Protein AF-A0A7S1ER99-F1 (afdb_monomer_lite)

pLDDT: mean 78.92, std 22.85, range [23.86, 98.12]

Sequence (315 aa):
KMEDFVLKVLNECSIEACEEVGLEGNGNYEIDSKIETELNGCFESCTWKLLDEIPVREQFQSGRCWMYAGLNFIKRNLLASFHNQINPEHRQFLIDNLQFSTSYLVFYEKLEKASAAFHDAVETSHLSIDDPLVSYLIRIGPVRDGSDWNVFCRLIEKYGIVPESIAPDLKHTRNTKQLNSTLNRRVREHFIKIRQLIDSSFLGKDDPEIQKYQIHALKDIYRVLIAHLGVPIQEFTLDSNESTLCTILNPNFNSNASHSMTPVDYFHTLTHERMKLSNYCVIINDNRRLFHTVYSVKYGKNTATFKDTNLDQND

Foldseek 3Di:
DFPDLVVCLVCVVDDDDDDDDDDDDADDDDDDPVVVVVVVVPPPDPPPPPQDPQDDDDQAQAQAVQLSVVLVVVLSLLLVLCVPPDDPVLSVLSSPFVAWDPLQLLLVLQLQLLLQLLLVLLVCLPPDCPPPVNCCSLVVQSRGDDDDLVVSQVSCQVQAIDGCVVQPQAPCSNHVPVLSVVSSVLSNVLSVVLSCCCVVVVDHSPHPVSSVSSSVSSVVSSVSSCVRRNDRDQWDWDDPSLLSLLCSQAVPRDSPDGDTDGSNVSRCSNCPVPDDSVVDDDDDDDPVDDPPDDDDDDPPNSGRDPDPPPPPDHD

Organism: NCBI:txid708627

Radius of gyration: 22.21 Å; chains: 1; bounding box: 57×52×66 Å

Secondary structure (DSSP, 8-state):
--S-HHHHHHHTTS---------------PPPHHHHHHHHHTTTT--------PPP----BSS-HHHHHHHHHHHHHHHHHTTTTS-HHHHHHHHHH--B-HHHHHHHHHHHHHHHHHHHHHHTTTS-TTSHHHHHHHHT-TT-S---HHHHHHHHHHH---BTTTS---HHHHBTHHHHHHHHHHHHHHHHHHHHHHHHHT--TT-HHHHHHHHHHHHHHHHHHHHHH-SPPS-EE--HHHHHHHHHH-TT--TTS--EE-HHHHHHHHHGGG--GGG-------TTS-TT-----SS--SS-----TTTS---

Structure (mmCIF, N/CA/C/O backbone):
data_AF-A0A7S1ER99-F1
#
_entry.id   AF-A0A7S1ER99-F1
#
loop_
_atom_site.group_PDB
_atom_site.id
_atom_site.type_symbol
_atom_site.label_atom_id
_atom_site.label_alt_id
_atom_site.label_comp_id
_atom_site.label_asym_id
_atom_site.label_entity_id
_atom_site.label_seq_id
_atom_site.pdbx_PDB_ins_code
_atom_site.Cartn_x
_atom_site.Cartn_y
_atom_site.Cartn_z
_atom_site.occupancy
_atom_site.B_iso_or_equiv
_atom_site.auth_seq_id
_atom_site.auth_comp_id
_atom_site.auth_asym_id
_atom_site.auth_atom_id
_atom_site.pdbx_PDB_model_num
ATOM 1 N N . LYS A 1 1 ? -2.543 16.002 16.477 1.00 30.81 1 LYS A N 1
ATOM 2 C CA . LYS A 1 1 ? -2.034 16.047 15.080 1.00 30.81 1 LYS A CA 1
ATOM 3 C C . LYS A 1 1 ? -2.050 14.606 14.557 1.00 30.81 1 LYS A C 1
ATOM 5 O O . LYS A 1 1 ? -1.790 13.723 15.361 1.00 30.81 1 LYS A O 1
ATOM 10 N N . MET A 1 2 ? -2.505 14.355 13.324 1.00 36.47 2 MET A N 1
ATOM 11 C CA . MET A 1 2 ? -3.106 13.057 12.926 1.00 36.47 2 MET A CA 1
ATOM 12 C C . MET A 1 2 ? -2.234 12.205 11.982 1.00 36.47 2 MET A C 1
ATOM 14 O O . MET A 1 2 ? -2.607 11.088 11.645 1.00 36.47 2 MET A O 1
ATOM 18 N N . GLU A 1 3 ? -1.103 12.734 11.525 1.00 38.06 3 GLU A N 1
ATOM 19 C CA . GLU A 1 3 ? -0.562 12.367 10.208 1.00 38.06 3 GLU A CA 1
ATOM 20 C C . GLU A 1 3 ? 0.208 11.037 10.174 1.00 38.06 3 GLU A C 1
ATOM 22 O O . GLU A 1 3 ? 0.083 10.283 9.208 1.00 38.06 3 GLU A O 1
ATOM 27 N N . ASP A 1 4 ? 0.891 10.671 11.262 1.00 57.34 4 ASP A N 1
ATOM 28 C CA . ASP A 1 4 ? 1.898 9.609 11.221 1.00 57.34 4 ASP A CA 1
ATOM 29 C C . ASP A 1 4 ? 1.683 8.488 12.242 1.00 57.34 4 ASP A C 1
ATOM 31 O O . ASP A 1 4 ? 2.575 8.203 13.019 1.00 57.34 4 ASP A O 1
ATOM 35 N N . PHE A 1 5 ? 0.562 7.758 12.255 1.00 48.00 5 PHE A N 1
ATOM 36 C CA . PHE A 1 5 ? 0.523 6.503 13.042 1.00 48.00 5 PHE A CA 1
ATOM 37 C C . PHE A 1 5 ? 1.305 5.363 12.381 1.00 48.00 5 PHE A C 1
ATOM 39 O O . PHE A 1 5 ? 2.080 4.679 13.048 1.00 48.00 5 PHE A O 1
ATOM 46 N N . VAL A 1 6 ? 1.150 5.173 11.067 1.00 50.19 6 VAL A N 1
ATOM 47 C CA . VAL A 1 6 ? 1.931 4.166 10.329 1.00 50.19 6 VAL A CA 1
ATOM 48 C C . VAL A 1 6 ? 3.387 4.604 10.215 1.00 50.19 6 VAL A C 1
ATOM 50 O O . VAL A 1 6 ? 4.275 3.803 10.488 1.00 50.19 6 VAL A O 1
ATOM 53 N N . LEU A 1 7 ? 3.638 5.881 9.905 1.00 54.41 7 LEU A N 1
ATOM 54 C CA . LEU A 1 7 ? 4.997 6.415 9.900 1.00 54.41 7 LEU A CA 1
ATOM 55 C C . LEU A 1 7 ? 5.604 6.436 11.307 1.00 54.41 7 LEU A C 1
ATOM 57 O O . LEU A 1 7 ? 6.735 6.018 11.421 1.00 54.41 7 LEU A O 1
ATOM 61 N N . LYS A 1 8 ? 4.888 6.711 12.406 1.00 47.69 8 LYS A N 1
ATOM 62 C CA . LYS A 1 8 ? 5.425 6.506 13.771 1.00 47.69 8 LYS A CA 1
ATOM 63 C C . LYS A 1 8 ? 5.704 5.041 14.104 1.00 47.69 8 LYS A C 1
ATOM 65 O O . LYS A 1 8 ? 6.656 4.774 14.816 1.00 47.69 8 LYS A O 1
ATOM 70 N N . VAL A 1 9 ? 4.956 4.065 13.584 1.00 50.84 9 VAL A N 1
ATOM 71 C CA . VAL A 1 9 ? 5.328 2.642 13.750 1.00 50.84 9 VAL A CA 1
ATOM 72 C C . VAL A 1 9 ? 6.618 2.297 12.987 1.00 50.84 9 VAL A C 1
ATOM 74 O O . VAL A 1 9 ? 7.369 1.441 13.450 1.00 50.84 9 VAL A O 1
ATOM 77 N N . LEU A 1 10 ? 6.894 2.975 11.867 1.00 48.25 10 LEU A N 1
ATOM 78 C CA . LEU A 1 10 ? 8.136 2.844 11.091 1.00 48.25 10 LEU A CA 1
ATOM 79 C C . LEU A 1 10 ? 9.299 3.679 11.691 1.00 48.25 10 LEU A C 1
ATOM 81 O O . LEU A 1 10 ? 10.426 3.201 11.743 1.00 48.25 10 LEU A O 1
ATOM 85 N N . ASN A 1 11 ? 9.008 4.866 12.230 1.00 41.56 11 ASN A N 1
ATOM 86 C CA . ASN A 1 11 ? 9.944 5.886 12.728 1.00 41.56 11 ASN A CA 1
ATOM 87 C C . ASN A 1 11 ? 10.192 5.781 14.247 1.00 41.56 11 ASN A C 1
ATOM 89 O O . ASN A 1 11 ? 11.198 6.258 14.747 1.00 41.56 11 ASN A O 1
ATOM 93 N N . GLU A 1 12 ? 9.395 5.025 15.009 1.00 44.38 12 GLU A N 1
ATOM 94 C CA . GLU A 1 12 ? 9.828 4.508 16.324 1.00 44.38 12 GLU A CA 1
ATOM 95 C C . GLU A 1 12 ? 11.039 3.548 16.191 1.00 44.38 12 GLU A C 1
ATOM 97 O O . GLU A 1 12 ? 11.502 2.995 17.188 1.00 44.38 12 GLU A O 1
ATOM 102 N N . CYS A 1 13 ? 11.565 3.363 14.968 1.00 40.72 13 CYS A N 1
ATOM 103 C CA . CYS A 1 13 ? 12.852 2.747 14.659 1.00 40.72 13 CYS A CA 1
ATOM 104 C C . CYS A 1 13 ? 13.924 3.711 14.063 1.00 40.72 13 CYS A C 1
ATOM 106 O O . CYS A 1 13 ? 15.042 3.237 13.858 1.00 40.72 13 CYS A O 1
ATOM 108 N N . SER A 1 14 ? 13.662 5.016 13.822 1.00 27.94 14 SER A N 1
ATOM 109 C CA . SER A 1 14 ? 14.662 6.021 13.350 1.00 27.94 14 SER A CA 1
ATOM 110 C C . SER A 1 14 ? 14.201 7.515 13.399 1.00 27.94 14 SER A C 1
ATOM 112 O O . SER A 1 14 ? 13.016 7.815 13.411 1.00 27.94 14 SER A O 1
ATOM 114 N N . ILE A 1 15 ? 15.165 8.455 13.458 1.00 27.83 15 ILE A N 1
ATOM 115 C CA . ILE A 1 15 ? 15.132 9.801 14.117 1.00 27.83 15 ILE A CA 1
ATOM 116 C C . ILE A 1 15 ? 14.471 10.986 13.317 1.00 27.83 15 ILE A C 1
ATOM 118 O O . ILE A 1 15 ? 14.252 10.879 12.117 1.00 27.83 15 ILE A O 1
ATOM 122 N N . GLU A 1 16 ? 14.146 12.099 14.015 1.00 26.59 16 GLU A N 1
ATOM 123 C CA . GLU A 1 16 ? 13.330 13.317 13.675 1.00 26.59 16 GLU A CA 1
ATOM 124 C C . GLU A 1 16 ? 14.096 14.453 12.883 1.00 26.59 16 GLU A C 1
ATOM 126 O O . GLU A 1 16 ? 15.231 14.203 12.486 1.00 26.59 16 GLU A O 1
ATOM 131 N N . ALA A 1 17 ? 13.646 15.707 12.578 1.00 26.55 17 ALA A N 1
ATOM 132 C CA . ALA A 1 17 ? 12.568 16.625 13.064 1.00 26.55 17 ALA A CA 1
ATOM 133 C C . ALA A 1 17 ? 12.253 17.864 12.126 1.00 26.55 17 ALA A C 1
ATOM 135 O O . ALA A 1 17 ? 12.991 18.092 11.174 1.00 26.55 17 ALA A O 1
ATOM 136 N N . CYS A 1 18 ? 11.256 18.712 12.502 1.00 23.86 18 CYS A N 1
ATOM 137 C CA . CYS A 1 18 ? 10.967 20.149 12.131 1.00 23.86 18 CYS A CA 1
ATOM 138 C C . CYS A 1 18 ? 10.471 20.511 10.688 1.00 23.86 18 CYS A C 1
ATOM 140 O O . CYS A 1 18 ? 11.066 20.070 9.716 1.00 23.86 18 CYS A O 1
ATOM 142 N N . GLU A 1 19 ? 9.318 21.182 10.433 1.00 23.86 19 GLU A N 1
ATOM 143 C CA . GLU A 1 19 ? 8.793 22.569 10.722 1.00 23.86 19 GLU A CA 1
ATOM 144 C C . GLU A 1 19 ? 9.273 23.682 9.736 1.00 23.86 19 GLU A C 1
ATOM 146 O O . GLU A 1 19 ? 10.450 23.697 9.403 1.00 23.86 19 GLU A O 1
ATOM 151 N N . GLU A 1 20 ? 8.535 24.723 9.283 1.00 24.80 20 GLU A N 1
ATOM 152 C CA . GLU A 1 20 ? 7.101 25.097 9.087 1.00 24.80 20 GLU A CA 1
ATOM 153 C C . GLU A 1 20 ? 7.047 26.545 8.474 1.00 24.80 20 GLU A C 1
ATOM 155 O O . GLU A 1 20 ? 7.736 27.404 9.016 1.00 24.80 20 GLU A O 1
ATOM 160 N N . VAL A 1 21 ? 6.271 26.827 7.389 1.00 24.17 21 VAL A N 1
ATOM 161 C CA . VAL A 1 21 ? 5.828 28.160 6.809 1.00 24.17 21 VAL A CA 1
ATOM 162 C C . VAL A 1 21 ? 4.712 27.909 5.737 1.00 24.17 21 VAL A C 1
ATOM 164 O O . VAL A 1 21 ? 4.738 26.837 5.141 1.00 24.17 21 VAL A O 1
ATOM 167 N N . GLY A 1 22 ? 3.741 28.772 5.346 1.00 25.16 22 GLY A N 1
ATOM 168 C CA . GLY A 1 22 ? 3.180 30.007 5.950 1.00 25.16 22 GLY A CA 1
ATOM 169 C C . GLY A 1 22 ? 2.684 31.146 4.994 1.00 25.16 22 GLY A C 1
ATOM 170 O O . GLY A 1 22 ? 3.413 32.117 4.841 1.00 25.16 22 GLY A O 1
ATOM 171 N N . LEU A 1 23 ? 1.420 31.088 4.503 1.00 25.09 23 LEU A N 1
ATOM 172 C CA . LEU A 1 23 ? 0.516 32.200 4.027 1.00 25.09 23 LEU A CA 1
ATOM 173 C C . LEU A 1 23 ? 0.864 32.971 2.703 1.00 25.09 23 LEU A C 1
ATOM 175 O O . LEU A 1 23 ? 2.024 33.019 2.317 1.00 25.09 23 LEU A O 1
ATOM 179 N N . GLU A 1 24 ? -0.044 33.596 1.913 1.00 27.00 24 GLU A N 1
ATOM 180 C CA . GLU A 1 24 ? -1.511 33.875 1.963 1.00 27.00 24 GLU A CA 1
ATOM 181 C C . GLU A 1 24 ? -2.075 34.250 0.548 1.00 27.00 24 GLU A C 1
ATOM 183 O O . GLU A 1 24 ? -1.287 34.651 -0.310 1.00 27.00 24 GLU A O 1
ATOM 188 N N . GLY A 1 25 ? -3.406 34.222 0.298 1.00 24.61 25 GLY A N 1
ATOM 189 C CA . GLY A 1 25 ? -4.026 34.923 -0.862 1.00 24.61 25 GLY A CA 1
ATOM 190 C C . GLY A 1 25 ? -5.377 34.397 -1.410 1.00 24.61 25 GLY A C 1
ATOM 191 O O . GLY A 1 25 ? -5.410 33.356 -2.058 1.00 24.61 25 GLY A O 1
ATOM 192 N N . ASN A 1 26 ? -6.471 35.158 -1.232 1.00 33.56 26 ASN A N 1
ATOM 193 C CA . ASN A 1 26 ? -7.845 34.823 -1.680 1.00 33.56 26 ASN A CA 1
ATOM 194 C C . ASN A 1 26 ? -8.121 35.121 -3.172 1.00 33.56 26 ASN A C 1
ATOM 196 O O . ASN A 1 26 ? -7.546 36.055 -3.734 1.00 33.56 26 ASN A O 1
ATOM 200 N N . GLY A 1 27 ? -9.116 34.447 -3.771 1.00 26.14 27 GLY A N 1
ATOM 201 C CA . GLY A 1 27 ? -9.668 34.832 -5.078 1.00 26.14 27 GLY A CA 1
ATOM 202 C C . GLY A 1 27 ? -10.883 34.014 -5.536 1.00 26.14 27 GLY A C 1
ATOM 203 O O . GLY A 1 27 ? -10.749 32.836 -5.850 1.00 26.14 27 GLY A O 1
ATOM 204 N N . ASN A 1 28 ? -12.042 34.674 -5.660 1.00 35.75 28 ASN A N 1
ATOM 205 C CA . ASN A 1 28 ? -13.229 34.140 -6.342 1.00 35.75 28 ASN A CA 1
ATOM 206 C C . ASN A 1 28 ? -12.948 33.933 -7.843 1.00 35.75 28 ASN A C 1
ATOM 208 O O . ASN A 1 28 ? -12.317 34.794 -8.459 1.00 35.75 28 ASN A O 1
ATOM 212 N N . TYR A 1 29 ? -13.505 32.880 -8.456 1.00 35.66 29 TYR A N 1
ATOM 213 C CA . TYR A 1 29 ? -13.437 32.674 -9.911 1.00 35.66 29 TYR A CA 1
ATOM 214 C C . TYR A 1 29 ? -14.782 32.266 -10.524 1.00 35.66 29 TYR A C 1
ATOM 216 O O . TYR A 1 29 ? -15.335 31.209 -10.219 1.00 35.66 29 TYR A O 1
ATOM 224 N N . GLU A 1 30 ? -15.270 33.094 -11.451 1.00 33.88 30 GLU A N 1
ATOM 225 C CA . GLU A 1 30 ? -16.256 32.691 -12.459 1.00 33.88 30 GLU A CA 1
ATOM 226 C C . GLU A 1 30 ? -15.619 31.719 -13.469 1.00 33.88 30 GLU A C 1
ATOM 228 O O . GLU A 1 30 ? -14.410 31.743 -13.710 1.00 33.88 30 GLU A O 1
ATOM 233 N N . ILE A 1 31 ? -16.436 30.861 -14.086 1.00 35.34 31 ILE A N 1
ATOM 234 C CA . ILE A 1 31 ? -15.972 29.890 -15.086 1.00 35.34 31 ILE A CA 1
ATOM 235 C C . ILE A 1 31 ? -15.655 30.622 -16.401 1.00 35.34 31 ILE A C 1
ATOM 237 O O . ILE A 1 31 ? -16.546 31.201 -17.022 1.00 35.34 31 ILE A O 1
ATOM 241 N N . ASP A 1 32 ? -14.395 30.572 -16.848 1.00 36.22 32 ASP A N 1
ATOM 242 C CA . ASP A 1 32 ? -13.966 31.218 -18.095 1.00 36.22 32 ASP A CA 1
ATOM 243 C C . ASP A 1 32 ? -14.557 30.517 -19.335 1.00 36.22 32 ASP A C 1
ATOM 245 O O . ASP A 1 32 ? -14.228 29.372 -19.662 1.00 36.22 32 ASP A O 1
ATOM 249 N N . SER A 1 33 ? -15.383 31.269 -20.068 1.00 38.19 33 SER A N 1
ATOM 250 C CA . SER A 1 33 ? -15.994 30.921 -21.362 1.00 38.19 33 SER A CA 1
ATOM 251 C C . SER A 1 33 ? -15.025 30.393 -22.439 1.00 38.19 33 SER A C 1
ATOM 253 O O . SER A 1 33 ? -15.449 29.716 -23.380 1.00 38.19 33 SER A O 1
ATOM 255 N N . LYS A 1 34 ? -13.713 30.639 -22.314 1.00 37.28 34 LYS A N 1
ATOM 256 C CA . LYS A 1 34 ? -12.699 30.026 -23.189 1.00 37.28 34 LYS A CA 1
ATOM 257 C C . LYS A 1 34 ? -12.634 28.505 -23.085 1.00 37.28 34 LYS A C 1
ATOM 259 O O . LYS A 1 34 ? -12.484 27.852 -24.115 1.00 37.28 34 LYS A O 1
ATOM 264 N N . ILE A 1 35 ? -12.778 27.939 -21.884 1.00 43.22 35 ILE A N 1
ATOM 265 C CA . ILE A 1 35 ? -12.621 26.490 -21.647 1.00 43.22 35 ILE A CA 1
ATOM 266 C C . ILE A 1 35 ? -13.667 25.700 -22.449 1.00 43.22 35 ILE A C 1
ATOM 268 O O . ILE A 1 35 ? -13.367 24.669 -23.050 1.00 43.22 35 ILE A O 1
ATOM 272 N N . GLU A 1 36 ? -14.889 26.226 -22.528 1.00 36.88 36 GLU A N 1
ATOM 273 C CA . GLU A 1 36 ? -15.989 25.644 -23.303 1.00 36.88 36 GLU A CA 1
ATOM 274 C C . GLU A 1 36 ? -15.739 25.711 -24.824 1.00 36.88 36 GLU A C 1
ATOM 276 O O . GLU A 1 36 ? -16.179 24.841 -25.577 1.00 36.88 36 GLU A O 1
ATOM 281 N N . THR A 1 37 ? -14.964 26.696 -25.287 1.00 40.19 37 THR A N 1
ATOM 282 C CA . THR A 1 37 ? -14.587 26.831 -26.703 1.00 40.19 37 THR A CA 1
ATOM 283 C C . THR A 1 37 ? -13.439 25.884 -27.079 1.00 40.19 37 THR A C 1
ATOM 285 O O . THR A 1 37 ? -13.478 25.268 -28.143 1.00 40.19 37 THR A O 1
ATOM 288 N N . GLU A 1 38 ? -12.444 25.706 -26.202 1.00 44.91 38 GLU A N 1
ATOM 289 C CA . GLU A 1 38 ? -11.313 24.790 -26.434 1.00 44.91 38 GLU A CA 1
ATOM 290 C C . GLU A 1 38 ? -11.743 23.314 -26.447 1.00 44.91 38 GLU A C 1
ATOM 292 O O . GLU A 1 38 ? -11.299 22.546 -27.302 1.00 44.91 38 GLU A O 1
ATOM 297 N N . LEU A 1 39 ? -12.666 22.912 -25.564 1.00 41.00 39 LEU A N 1
ATOM 298 C CA . LEU A 1 39 ? -13.169 21.533 -25.507 1.00 41.00 39 LEU A CA 1
ATOM 299 C C . LEU A 1 39 ? -13.890 21.097 -26.793 1.00 41.00 39 LEU A C 1
ATOM 301 O O . LEU A 1 39 ? -13.758 19.944 -27.203 1.00 41.00 39 LEU A O 1
ATOM 305 N N . ASN A 1 40 ? -14.609 22.006 -27.456 1.00 38.78 40 ASN A N 1
ATOM 306 C CA . ASN A 1 40 ? -15.334 21.696 -28.691 1.00 38.78 40 ASN A CA 1
ATOM 307 C C . ASN A 1 40 ? -14.406 21.447 -29.899 1.00 38.78 40 ASN A C 1
ATOM 309 O O . ASN A 1 40 ? -14.793 20.729 -30.818 1.00 38.78 40 ASN A O 1
ATOM 313 N N . GLY A 1 41 ? -13.173 21.969 -29.889 1.00 36.72 41 GLY A N 1
ATOM 314 C CA . GLY A 1 41 ? -12.182 21.723 -30.947 1.00 36.72 41 GLY A CA 1
ATOM 315 C C . GLY A 1 41 ? -11.474 20.362 -30.863 1.00 36.72 41 GLY A C 1
ATOM 316 O O . GLY A 1 41 ? -10.900 19.904 -31.847 1.00 36.72 41 GLY A O 1
ATOM 317 N N . CYS A 1 42 ? -11.518 19.686 -29.710 1.00 38.72 42 CYS A N 1
ATOM 318 C CA . CYS A 1 42 ? -10.709 18.488 -29.445 1.00 38.72 42 CYS A CA 1
ATOM 319 C C . CYS A 1 42 ? -11.267 17.167 -30.014 1.00 38.72 42 CYS A C 1
ATOM 321 O O . CYS A 1 42 ? -10.598 16.137 -29.913 1.00 38.72 42 CYS A O 1
ATOM 323 N N . PHE A 1 43 ? -12.474 17.158 -30.592 1.00 39.25 43 PHE A N 1
ATOM 324 C CA . PHE A 1 43 ? -13.140 15.924 -31.041 1.00 39.25 43 PHE A CA 1
ATOM 325 C C . PHE A 1 43 ? -12.968 15.607 -32.536 1.00 39.25 43 PHE A C 1
ATOM 327 O O . PHE A 1 43 ? -13.318 14.505 -32.973 1.00 39.25 43 PHE A O 1
ATOM 334 N N . GLU A 1 44 ? -12.387 16.511 -33.330 1.00 38.09 44 GLU A N 1
ATOM 335 C CA . GLU A 1 44 ? -12.097 16.239 -34.740 1.00 38.09 44 GLU A CA 1
ATOM 336 C C . GLU A 1 44 ? -10.844 15.353 -34.886 1.00 38.09 44 GLU A C 1
ATOM 338 O O . GLU A 1 44 ? -9.704 15.809 -34.890 1.00 38.09 44 GLU A O 1
ATOM 343 N N . SER A 1 45 ? -11.089 14.048 -35.055 1.00 41.75 45 SER A N 1
ATOM 344 C CA . SER A 1 45 ? -10.114 12.961 -35.267 1.00 41.75 45 SER A CA 1
ATOM 345 C C . SER A 1 45 ? -9.368 12.427 -34.027 1.00 41.75 45 SER A C 1
ATOM 347 O O . SER A 1 45 ? -8.140 12.443 -33.937 1.00 41.75 45 SER A O 1
ATOM 349 N N . CYS A 1 46 ? -10.103 11.751 -33.133 1.00 34.38 46 CYS A N 1
ATOM 350 C CA . CYS A 1 46 ? -9.513 10.729 -32.255 1.00 34.38 46 CYS A CA 1
ATOM 351 C C . CYS A 1 46 ? -8.947 9.552 -33.080 1.00 34.38 46 CYS A C 1
ATOM 353 O O . CYS A 1 46 ? -9.574 8.501 -33.232 1.00 34.38 46 CYS A O 1
ATOM 355 N N . THR A 1 47 ? -7.740 9.718 -33.620 1.00 36.66 47 THR A N 1
ATOM 356 C CA . THR A 1 47 ? -6.956 8.623 -34.193 1.00 36.66 47 THR A CA 1
ATOM 357 C C . THR A 1 47 ? -6.398 7.772 -33.057 1.00 36.66 47 THR A C 1
ATOM 359 O O . THR A 1 47 ? -5.396 8.106 -32.427 1.00 36.66 47 THR A O 1
ATOM 362 N N . TRP A 1 48 ? -7.059 6.646 -32.782 1.00 40.69 48 TRP A N 1
ATOM 363 C CA . TRP A 1 48 ? -6.599 5.655 -31.809 1.00 40.69 48 TRP A CA 1
ATOM 364 C C . TRP A 1 48 ? -5.318 4.968 -32.302 1.00 40.69 48 TRP A C 1
ATOM 366 O O . TRP A 1 48 ? -5.351 3.850 -32.818 1.00 40.69 48 TRP A O 1
ATOM 376 N N . LYS A 1 49 ? -4.165 5.625 -3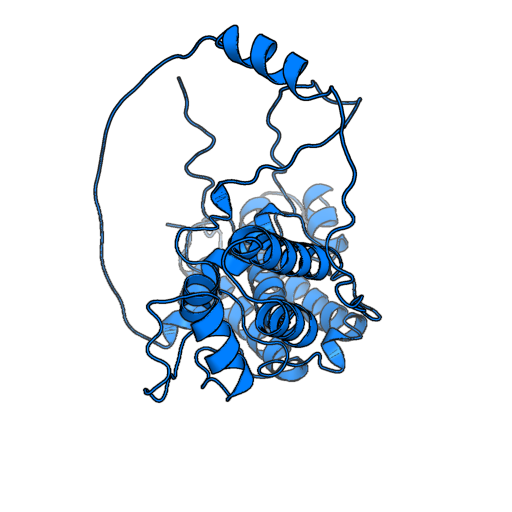2.143 1.00 46.50 49 LYS A N 1
ATOM 377 C CA . LYS A 1 49 ? -2.876 4.942 -32.244 1.00 46.50 49 LYS A CA 1
ATOM 378 C C . LYS A 1 49 ? -2.808 3.969 -31.072 1.00 46.50 49 LYS A C 1
ATOM 380 O O . LYS A 1 49 ? -2.797 4.397 -29.918 1.00 46.50 49 LYS A O 1
ATOM 385 N N . LEU A 1 50 ? -2.791 2.669 -31.367 1.00 49.97 50 LEU A N 1
ATOM 386 C CA . LEU A 1 50 ? -2.567 1.651 -30.350 1.00 49.97 50 LEU A CA 1
ATOM 387 C C . LEU A 1 50 ? -1.213 1.965 -29.693 1.00 49.97 50 LEU A C 1
ATOM 389 O O . LEU A 1 50 ? -0.174 1.919 -30.353 1.00 49.97 50 LEU A O 1
ATOM 393 N N . LEU A 1 51 ? -1.238 2.371 -28.420 1.00 60.44 51 LEU A N 1
ATOM 394 C CA . LEU A 1 51 ? -0.028 2.424 -27.601 1.00 60.44 51 LEU A CA 1
ATOM 395 C C . LEU A 1 51 ? 0.576 1.019 -27.567 1.00 60.44 51 LEU A C 1
ATOM 397 O O . LEU A 1 51 ? -0.171 0.048 -27.680 1.00 60.44 51 LEU A O 1
ATOM 401 N N . ASP A 1 52 ? 1.896 0.935 -27.396 1.00 66.69 52 ASP A N 1
ATOM 402 C CA . ASP A 1 52 ? 2.672 -0.293 -27.611 1.00 66.69 52 ASP A CA 1
ATOM 403 C C . ASP A 1 52 ? 2.045 -1.529 -26.946 1.00 66.69 52 ASP A C 1
ATOM 405 O O . ASP A 1 52 ? 1.361 -1.426 -25.914 1.00 66.69 52 ASP A O 1
ATOM 409 N N . GLU A 1 53 ? 2.327 -2.704 -27.516 1.00 74.56 53 GLU A N 1
ATOM 410 C CA . GLU A 1 53 ? 1.903 -4.013 -27.006 1.00 74.56 53 GLU A CA 1
ATOM 411 C C . GLU A 1 53 ? 2.613 -4.350 -25.682 1.00 74.56 53 GLU A C 1
ATOM 413 O O . GLU A 1 53 ? 3.481 -5.212 -25.591 1.00 74.56 53 GLU A O 1
ATOM 418 N N . ILE A 1 54 ? 2.246 -3.629 -24.622 1.00 80.94 54 ILE A N 1
ATOM 419 C CA . ILE A 1 54 ? 2.736 -3.854 -23.266 1.00 80.94 54 ILE A CA 1
ATOM 420 C C . ILE A 1 54 ? 2.197 -5.204 -22.776 1.00 80.94 54 ILE A C 1
ATOM 422 O O . ILE A 1 54 ? 0.971 -5.379 -22.762 1.00 80.94 54 ILE A O 1
ATOM 426 N N . PRO A 1 55 ? 3.069 -6.117 -22.304 1.00 85.44 55 PRO A N 1
ATOM 427 C CA . PRO A 1 55 ? 2.661 -7.413 -21.778 1.00 85.44 55 PRO A CA 1
ATOM 428 C C . PRO A 1 55 ? 1.553 -7.318 -20.722 1.00 85.44 55 PRO A C 1
ATOM 430 O O . PRO A 1 55 ? 1.609 -6.511 -19.788 1.00 85.44 55 PRO A O 1
ATOM 433 N N . VAL A 1 56 ? 0.535 -8.169 -20.866 1.00 87.44 56 VAL A N 1
ATOM 434 C CA . VAL A 1 56 ? -0.580 -8.264 -19.916 1.00 87.44 56 VAL A CA 1
ATOM 435 C C . VAL A 1 56 ? -0.076 -8.827 -18.587 1.00 87.44 56 VAL A C 1
ATOM 437 O O . VAL A 1 56 ? 0.694 -9.785 -18.557 1.00 87.44 56 VAL A O 1
ATOM 440 N N . ARG A 1 57 ? -0.544 -8.254 -17.474 1.00 89.88 57 ARG A N 1
ATOM 441 C CA . ARG A 1 57 ? -0.239 -8.733 -16.122 1.00 89.88 57 ARG A CA 1
ATOM 442 C C . ARG A 1 57 ? -1.424 -9.457 -15.491 1.00 89.88 57 ARG A C 1
ATOM 444 O O . ARG A 1 57 ? -2.563 -9.012 -15.604 1.00 89.88 57 ARG A O 1
ATOM 451 N N . GLU A 1 58 ? -1.127 -10.526 -14.761 1.00 91.94 58 GLU A N 1
ATOM 452 C CA . GLU A 1 58 ? -2.099 -11.307 -13.996 1.00 91.94 58 GLU A CA 1
ATOM 453 C C . GLU A 1 58 ? -2.059 -10.931 -12.501 1.00 91.94 58 GLU A C 1
ATOM 455 O O . GLU A 1 58 ? -0.990 -10.877 -11.893 1.00 91.94 58 GLU A O 1
ATOM 460 N N . GLN A 1 59 ? -3.234 -10.695 -11.900 1.00 93.12 59 GLN A N 1
ATOM 461 C CA . GLN A 1 59 ? -3.395 -10.446 -10.454 1.00 93.12 59 GLN A CA 1
ATOM 462 C C . GLN A 1 59 ? -3.645 -11.714 -9.621 1.00 93.12 59 GLN A C 1
ATOM 464 O O . GLN A 1 59 ? -3.733 -11.643 -8.390 1.00 93.12 59 GLN A O 1
ATOM 469 N N . PHE A 1 60 ? -3.770 -12.862 -10.286 1.00 95.50 60 PHE A N 1
ATOM 470 C CA . PHE A 1 60 ? -4.080 -14.173 -9.722 1.00 95.50 60 PHE A CA 1
ATOM 471 C C . PHE A 1 60 ? -5.372 -14.141 -8.878 1.00 95.50 60 PHE A C 1
ATOM 473 O O . PHE A 1 60 ? -6.332 -13.439 -9.202 1.00 95.50 60 PHE A O 1
ATOM 480 N N . GLN A 1 61 ? -5.422 -14.890 -7.777 1.00 96.56 61 GLN A N 1
ATOM 481 C CA . GLN A 1 61 ? -6.576 -15.007 -6.882 1.00 96.56 61 GLN A CA 1
ATOM 482 C C . GLN A 1 61 ? -6.579 -13.893 -5.816 1.00 96.56 61 GLN A C 1
ATOM 484 O O . GLN A 1 61 ? -6.638 -14.159 -4.613 1.00 96.56 61 GLN A O 1
ATOM 489 N N . SER A 1 62 ? -6.503 -12.637 -6.262 1.00 96.50 62 SER A N 1
ATOM 490 C CA . SER A 1 62 ? -6.510 -11.437 -5.412 1.00 96.50 62 SER A CA 1
ATOM 491 C C . SER A 1 62 ? -7.404 -10.330 -5.987 1.00 96.50 62 SER A C 1
ATOM 493 O O . SER A 1 62 ? -7.722 -10.329 -7.175 1.00 96.50 62 SER A O 1
ATOM 495 N N . GLY A 1 63 ? -7.803 -9.361 -5.160 1.00 95.56 63 GLY A N 1
ATOM 496 C CA . GLY A 1 63 ? -8.601 -8.189 -5.555 1.00 95.56 63 GLY A CA 1
ATOM 497 C C . GLY A 1 63 ? -7.760 -6.950 -5.889 1.00 95.56 63 GLY A C 1
ATOM 498 O O . GLY A 1 63 ? -8.166 -5.826 -5.596 1.00 95.56 63 GLY A O 1
ATOM 499 N N . ARG A 1 64 ? -6.554 -7.135 -6.437 1.00 95.19 64 ARG A N 1
ATOM 500 C CA . ARG A 1 64 ? -5.546 -6.070 -6.617 1.00 95.19 64 ARG A CA 1
ATOM 501 C C . ARG A 1 64 ? -5.667 -5.276 -7.927 1.00 95.19 64 ARG A C 1
ATOM 503 O O . ARG A 1 64 ? -4.771 -4.500 -8.234 1.00 95.19 64 ARG A O 1
ATOM 510 N N . CYS A 1 65 ? -6.759 -5.425 -8.679 1.00 95.69 65 CYS A N 1
ATOM 511 C CA . CYS A 1 65 ? -6.960 -4.812 -10.005 1.00 95.69 65 CYS A CA 1
ATOM 512 C C . CYS A 1 65 ? -6.584 -3.324 -10.081 1.00 95.69 65 CYS A C 1
ATOM 514 O O . CYS A 1 65 ? -5.903 -2.913 -11.012 1.00 95.69 65 CYS A O 1
ATOM 516 N N . TRP A 1 66 ? -6.968 -2.538 -9.078 1.00 94.44 66 TRP A N 1
ATOM 517 C CA . TRP A 1 66 ? -6.652 -1.116 -8.943 1.00 94.44 66 TRP A CA 1
ATOM 518 C C . TRP A 1 66 ? -5.140 -0.822 -8.844 1.00 94.44 66 TRP A C 1
ATOM 520 O O . TRP A 1 66 ? -4.668 0.097 -9.504 1.00 94.44 66 TRP A O 1
ATOM 530 N N . MET A 1 67 ? -4.361 -1.636 -8.116 1.00 95.31 67 MET A N 1
ATOM 531 C CA . MET A 1 67 ? -2.892 -1.525 -8.070 1.00 95.31 67 MET A CA 1
ATOM 532 C C . MET A 1 67 ? -2.264 -1.879 -9.420 1.00 95.31 67 MET A C 1
ATOM 534 O O . MET A 1 67 ? -1.400 -1.157 -9.906 1.00 95.31 67 MET A O 1
ATOM 538 N N . TYR A 1 68 ? -2.712 -2.970 -10.052 1.00 95.12 68 TYR A N 1
ATOM 539 C CA . TYR A 1 68 ? -2.219 -3.368 -11.376 1.00 95.12 68 TYR A CA 1
ATOM 540 C C . TYR A 1 68 ? -2.546 -2.307 -12.435 1.00 95.12 68 TYR A C 1
ATOM 542 O O . TYR A 1 68 ? -1.690 -1.969 -13.249 1.00 95.12 68 TYR A O 1
ATOM 550 N N . ALA A 1 69 ? -3.755 -1.742 -12.405 1.00 94.25 69 ALA A N 1
ATOM 551 C CA . ALA A 1 69 ? -4.168 -0.656 -13.287 1.00 94.25 69 ALA A CA 1
ATOM 552 C C . ALA A 1 69 ? -3.337 0.616 -13.054 1.00 94.25 69 ALA A C 1
ATOM 554 O O . ALA A 1 69 ? -2.838 1.184 -14.021 1.00 94.25 69 ALA A O 1
ATOM 555 N N . GLY A 1 70 ? -3.124 1.019 -11.796 1.00 94.19 70 GLY A N 1
ATOM 556 C CA . GLY A 1 70 ? -2.317 2.189 -11.445 1.00 94.19 70 GLY A CA 1
ATOM 557 C C . GLY A 1 70 ? -0.842 2.054 -11.838 1.00 94.19 70 GLY A C 1
ATOM 558 O O . GLY A 1 70 ? -0.278 2.952 -12.457 1.00 94.19 70 GLY A O 1
ATOM 559 N N . LEU A 1 71 ? -0.215 0.903 -11.583 1.00 95.38 71 LEU A N 1
ATOM 560 C CA . LEU A 1 71 ? 1.173 0.653 -11.992 1.00 95.38 71 LEU A CA 1
ATOM 561 C C . LEU A 1 71 ? 1.320 0.554 -13.520 1.00 95.38 71 LEU A C 1
ATOM 563 O O . LEU A 1 71 ? 2.279 1.085 -14.083 1.00 95.38 71 LEU A O 1
ATOM 567 N N . ASN A 1 72 ? 0.349 -0.052 -14.212 1.00 92.38 72 ASN A N 1
ATOM 568 C CA . ASN A 1 72 ? 0.305 -0.050 -15.677 1.00 92.38 72 ASN A CA 1
ATOM 569 C C . ASN A 1 72 ? 0.081 1.361 -16.243 1.00 92.38 72 ASN A C 1
ATOM 571 O O . ASN A 1 72 ? 0.620 1.682 -17.302 1.00 92.38 72 ASN A O 1
ATOM 575 N N . PHE A 1 73 ? -0.680 2.213 -15.551 1.00 92.12 73 PHE A N 1
ATOM 576 C CA . PHE A 1 73 ? -0.851 3.620 -15.903 1.00 92.12 73 PHE A CA 1
ATOM 577 C C . PHE A 1 73 ? 0.469 4.389 -15.775 1.00 92.12 73 PHE A C 1
ATOM 579 O O . PHE A 1 73 ? 0.842 5.080 -16.724 1.00 92.12 73 PHE A O 1
ATOM 586 N N . ILE A 1 74 ? 1.221 4.211 -14.679 1.00 92.50 74 ILE A N 1
ATOM 587 C CA . ILE A 1 74 ? 2.562 4.801 -14.523 1.00 92.50 74 ILE A CA 1
ATOM 588 C C . ILE A 1 74 ? 3.469 4.344 -15.678 1.00 92.50 74 ILE A C 1
ATOM 590 O O . ILE A 1 74 ? 4.001 5.185 -16.403 1.00 92.50 74 ILE A O 1
ATOM 594 N N . LYS A 1 75 ? 3.562 3.029 -15.939 1.00 92.50 75 LYS A N 1
ATOM 595 C CA . LYS A 1 75 ? 4.347 2.472 -17.059 1.00 92.50 75 LYS A CA 1
ATOM 596 C C . LYS A 1 75 ? 3.963 3.088 -18.412 1.00 92.50 75 LYS A C 1
ATOM 598 O O . LYS A 1 75 ? 4.842 3.479 -19.177 1.00 92.50 75 LYS A O 1
ATOM 603 N N . ARG A 1 76 ? 2.662 3.186 -18.716 1.00 89.44 76 ARG A N 1
ATOM 604 C CA . ARG A 1 76 ? 2.162 3.757 -19.981 1.00 89.44 76 ARG A CA 1
ATOM 605 C C . ARG A 1 76 ? 2.493 5.238 -20.125 1.00 89.44 76 ARG A C 1
ATOM 607 O O . ARG A 1 76 ? 2.912 5.642 -21.205 1.00 89.44 76 ARG A O 1
ATOM 614 N N . ASN A 1 77 ? 2.339 6.029 -19.064 1.00 88.75 77 ASN A N 1
ATOM 615 C CA . ASN A 1 77 ? 2.674 7.452 -19.105 1.00 88.75 77 ASN A CA 1
ATOM 616 C C . ASN A 1 77 ? 4.184 7.659 -19.293 1.00 88.75 77 ASN A C 1
ATOM 618 O O . ASN A 1 77 ? 4.558 8.464 -20.134 1.00 88.75 77 ASN A O 1
ATOM 622 N N . LEU A 1 78 ? 5.045 6.875 -18.629 1.00 89.19 78 LEU A N 1
ATOM 623 C CA . LEU A 1 78 ? 6.494 6.908 -18.874 1.00 89.19 78 LEU A CA 1
ATOM 624 C C . LEU A 1 78 ? 6.819 6.597 -20.350 1.00 89.19 78 LEU A C 1
ATOM 626 O O . LEU A 1 78 ? 7.434 7.409 -21.039 1.00 89.19 78 LEU A O 1
ATOM 630 N N . LEU A 1 79 ? 6.323 5.477 -20.887 1.00 88.00 79 LEU A N 1
ATOM 631 C CA . LEU A 1 79 ? 6.524 5.101 -22.297 1.00 88.00 79 LEU A CA 1
ATOM 632 C C . LEU A 1 79 ? 5.994 6.148 -23.298 1.00 88.00 79 LEU A C 1
ATOM 634 O O . LEU A 1 79 ? 6.539 6.272 -24.401 1.00 88.00 79 LEU A O 1
ATOM 638 N N . ALA A 1 80 ? 4.949 6.898 -22.939 1.00 85.81 80 ALA A N 1
ATOM 639 C CA . ALA A 1 80 ? 4.417 7.998 -23.738 1.00 85.81 80 ALA A CA 1
ATOM 640 C C . ALA A 1 80 ? 5.296 9.260 -23.645 1.00 85.81 80 ALA A C 1
ATOM 642 O O . ALA A 1 80 ? 5.691 9.798 -24.680 1.00 85.81 80 ALA A O 1
ATOM 643 N N . SER A 1 81 ? 5.671 9.694 -22.435 1.00 83.25 81 SER A N 1
ATOM 644 C CA . SER A 1 81 ? 6.502 10.886 -22.191 1.00 83.25 81 SER A CA 1
ATOM 645 C C . SER A 1 81 ? 7.863 10.832 -22.890 1.00 83.25 81 SER A C 1
ATOM 647 O O . SER A 1 81 ? 8.404 11.874 -23.265 1.00 83.25 81 SER A O 1
ATOM 649 N N . PHE A 1 82 ? 8.402 9.628 -23.097 1.00 78.81 82 PHE A N 1
ATOM 650 C CA . PHE A 1 82 ? 9.686 9.407 -23.760 1.00 78.81 82 PHE A CA 1
ATOM 651 C C . PHE A 1 82 ? 9.589 9.038 -25.253 1.00 78.81 82 PHE A C 1
ATOM 653 O O . PHE A 1 82 ? 10.630 8.914 -25.891 1.00 78.81 82 PHE A O 1
ATOM 660 N N . HIS A 1 83 ? 8.392 8.922 -25.853 1.00 72.62 83 HIS A N 1
ATOM 661 C CA . HIS A 1 83 ? 8.192 8.408 -27.228 1.00 72.62 83 HIS A CA 1
ATOM 662 C C . HIS A 1 83 ? 9.089 9.054 -28.303 1.00 72.62 83 HIS A C 1
ATOM 664 O O . HIS A 1 83 ? 9.557 8.354 -29.195 1.00 72.62 83 HIS A O 1
ATOM 670 N N . ASN A 1 84 ? 9.360 10.360 -28.214 1.00 76.19 84 ASN A N 1
ATOM 671 C CA . ASN A 1 84 ? 10.195 11.089 -29.184 1.00 76.19 84 ASN A CA 1
ATOM 672 C C . ASN A 1 84 ? 11.666 11.266 -28.746 1.00 76.19 84 ASN A C 1
ATOM 674 O O . ASN A 1 84 ? 12.426 11.929 -29.444 1.00 76.19 84 ASN A O 1
ATOM 678 N N . GLN A 1 85 ? 12.053 10.748 -27.576 1.00 81.12 85 GLN A N 1
ATOM 679 C CA . GLN A 1 85 ? 13.357 10.987 -26.933 1.00 81.12 85 GLN A CA 1
ATOM 680 C C . GLN A 1 85 ? 14.213 9.716 -26.798 1.00 81.12 85 GLN A C 1
ATOM 682 O O . GLN A 1 85 ? 15.403 9.817 -26.516 1.00 81.12 85 GLN A O 1
ATOM 687 N N . ILE A 1 86 ? 13.632 8.530 -27.007 1.00 84.94 86 ILE A N 1
ATOM 688 C CA . ILE A 1 86 ? 14.331 7.239 -26.929 1.00 84.94 86 ILE A CA 1
ATOM 689 C C . ILE A 1 86 ? 14.358 6.552 -28.294 1.00 84.94 86 ILE A C 1
ATOM 691 O O . ILE A 1 86 ? 13.411 6.648 -29.075 1.00 84.94 86 ILE A O 1
ATOM 695 N N . ASN A 1 87 ? 15.447 5.838 -28.577 1.00 89.62 87 ASN A N 1
ATOM 696 C CA . ASN A 1 87 ? 15.552 5.008 -29.776 1.00 89.62 87 ASN A CA 1
ATOM 697 C C . ASN A 1 87 ? 14.646 3.748 -29.661 1.00 89.62 87 ASN A C 1
ATOM 699 O O . ASN A 1 87 ? 14.178 3.424 -28.562 1.00 89.62 87 ASN A O 1
ATOM 703 N N . PRO A 1 88 ? 14.378 3.025 -30.768 1.00 89.50 88 PRO A N 1
ATOM 704 C CA . PRO A 1 88 ? 13.503 1.849 -30.747 1.00 89.50 88 PRO A CA 1
ATOM 705 C C . PRO A 1 88 ? 13.972 0.720 -29.816 1.00 89.50 88 PRO A C 1
ATOM 707 O O . PRO A 1 88 ? 13.138 0.066 -29.197 1.00 89.50 88 PRO A O 1
ATOM 710 N N . GLU A 1 89 ? 15.284 0.516 -29.671 1.00 91.31 89 GLU A N 1
ATOM 711 C CA . GLU A 1 89 ? 15.859 -0.529 -28.811 1.00 91.31 89 GLU A CA 1
ATOM 712 C C . GLU A 1 89 ? 15.616 -0.222 -27.327 1.00 91.31 89 GLU A C 1
ATOM 714 O O . GLU A 1 89 ? 15.128 -1.070 -26.584 1.00 91.31 89 GLU A O 1
ATOM 719 N N . HIS A 1 90 ? 15.852 1.024 -26.909 1.00 91.62 90 HIS A N 1
ATOM 720 C CA . HIS A 1 90 ? 15.531 1.514 -25.569 1.00 91.62 90 HIS A CA 1
ATOM 721 C C . HIS A 1 90 ? 14.022 1.436 -25.308 1.00 91.62 90 HIS A C 1
ATOM 723 O O . HIS A 1 90 ? 13.610 1.040 -24.221 1.00 91.62 90 HIS A O 1
ATOM 729 N N . ARG A 1 91 ? 13.179 1.768 -26.299 1.00 90.12 91 ARG A N 1
ATOM 730 C CA . ARG A 1 91 ? 11.720 1.635 -26.175 1.00 90.12 91 ARG A CA 1
ATOM 731 C C . ARG A 1 91 ? 11.307 0.188 -25.912 1.00 90.12 91 ARG A C 1
ATOM 733 O O . ARG A 1 91 ? 10.530 -0.046 -24.991 1.00 90.12 91 ARG A O 1
ATOM 740 N N . GLN A 1 92 ? 11.847 -0.760 -26.675 1.00 90.50 92 GLN A N 1
ATOM 741 C CA . GLN A 1 92 ? 11.585 -2.184 -26.476 1.00 90.50 92 GLN A CA 1
ATOM 742 C C . GLN A 1 92 ? 12.086 -2.654 -25.101 1.00 90.50 92 GLN A C 1
ATOM 744 O O . GLN A 1 92 ? 11.336 -3.271 -24.349 1.00 90.50 92 GLN A O 1
ATOM 749 N N . PHE A 1 93 ? 13.295 -2.247 -24.705 1.00 92.88 93 PHE A N 1
ATOM 750 C CA . PHE A 1 93 ? 13.854 -2.553 -23.388 1.00 92.88 93 PHE A CA 1
ATOM 751 C C . PHE A 1 93 ? 12.960 -2.067 -22.232 1.00 92.88 93 PHE A C 1
ATOM 753 O O . PHE A 1 93 ? 12.726 -2.826 -21.288 1.00 92.88 93 PHE A O 1
ATOM 760 N N . LEU A 1 94 ? 12.406 -0.848 -22.316 1.00 92.69 94 LEU A N 1
ATOM 761 C CA . LEU A 1 94 ? 11.418 -0.343 -21.352 1.00 92.69 94 LEU A CA 1
ATOM 762 C C . LEU A 1 94 ? 10.117 -1.171 -21.368 1.00 92.69 94 LEU A C 1
ATOM 764 O O . LEU A 1 94 ? 9.543 -1.436 -20.312 1.00 92.69 94 LEU A O 1
ATOM 768 N N . ILE A 1 95 ? 9.618 -1.570 -22.543 1.00 91.44 95 ILE A N 1
ATOM 769 C CA . ILE A 1 95 ? 8.392 -2.379 -22.665 1.00 91.44 95 ILE A CA 1
ATOM 770 C C . ILE A 1 95 ? 8.559 -3.730 -21.964 1.00 91.44 95 ILE A C 1
ATOM 772 O O . ILE A 1 95 ? 7.663 -4.129 -21.215 1.00 91.44 95 ILE A O 1
ATOM 776 N N . ASP A 1 96 ? 9.704 -4.385 -22.131 1.00 91.44 96 ASP A N 1
ATOM 777 C CA . ASP A 1 96 ? 9.948 -5.722 -21.588 1.00 91.44 96 ASP A CA 1
ATOM 778 C C . ASP A 1 96 ? 10.273 -5.689 -20.083 1.00 91.44 96 ASP A C 1
ATOM 780 O O . ASP A 1 96 ? 9.678 -6.433 -19.294 1.00 91.44 96 ASP A O 1
ATOM 784 N N . ASN A 1 97 ? 11.161 -4.779 -19.663 1.00 92.75 97 ASN A N 1
ATOM 785 C CA . ASN A 1 97 ? 11.763 -4.809 -18.325 1.00 92.75 97 ASN A CA 1
ATOM 786 C C . ASN A 1 97 ? 11.072 -3.908 -17.292 1.00 92.75 97 ASN A C 1
ATOM 788 O O . ASN A 1 97 ? 11.061 -4.260 -16.117 1.00 92.75 97 ASN A O 1
ATOM 792 N N . LEU A 1 98 ? 10.452 -2.784 -17.682 1.00 93.75 98 LEU A N 1
ATOM 793 C CA . LEU A 1 98 ? 9.854 -1.850 -16.715 1.00 93.75 98 LEU A CA 1
ATOM 794 C C . LEU A 1 98 ? 8.610 -2.477 -16.064 1.00 93.75 98 LEU A C 1
ATOM 796 O O . LEU A 1 98 ? 7.519 -2.449 -16.641 1.00 93.75 98 LEU A O 1
ATOM 800 N N . GLN A 1 99 ? 8.756 -3.082 -14.886 1.00 94.00 99 GLN A N 1
ATOM 801 C CA . GLN A 1 99 ? 7.673 -3.746 -14.159 1.00 94.00 99 GLN A CA 1
ATOM 802 C C . GLN A 1 99 ? 7.774 -3.465 -12.662 1.00 94.00 99 GLN A C 1
ATOM 804 O O . GLN A 1 99 ? 8.800 -3.710 -12.038 1.00 94.00 99 GLN A O 1
ATOM 809 N N . PHE A 1 100 ? 6.680 -2.985 -12.074 1.00 96.06 100 PHE A N 1
ATOM 810 C CA . PHE A 1 100 ? 6.638 -2.558 -10.676 1.00 96.06 100 PHE A CA 1
ATOM 811 C C . PHE A 1 100 ? 5.971 -3.596 -9.778 1.00 96.06 100 PHE A C 1
ATOM 813 O O . PHE A 1 100 ? 4.958 -4.195 -10.156 1.00 96.06 100 PHE A O 1
ATOM 820 N N . SER A 1 101 ? 6.494 -3.763 -8.568 1.00 95.88 101 SER A N 1
ATOM 821 C CA . SER A 1 101 ? 5.964 -4.710 -7.597 1.00 95.88 101 SER A CA 1
ATOM 822 C C . SER A 1 101 ? 4.587 -4.306 -7.079 1.00 95.88 101 SER A C 1
ATOM 824 O O . SER A 1 101 ? 4.409 -3.285 -6.413 1.00 95.88 101 SER A O 1
ATOM 826 N N . THR A 1 102 ? 3.608 -5.180 -7.302 1.00 94.50 102 THR A N 1
ATOM 827 C CA . THR A 1 102 ? 2.325 -5.119 -6.580 1.00 94.50 102 THR A CA 1
ATOM 828 C C . THR A 1 102 ? 2.424 -5.781 -5.204 1.00 94.50 102 THR A C 1
ATOM 830 O O . THR A 1 102 ? 1.670 -5.429 -4.302 1.00 94.50 102 THR A O 1
ATOM 833 N N . SER A 1 103 ? 3.357 -6.725 -5.034 1.00 93.25 103 SER A N 1
ATOM 834 C CA . SER A 1 103 ? 3.646 -7.438 -3.782 1.00 93.25 103 SER A CA 1
ATOM 835 C C . SER A 1 103 ? 4.067 -6.462 -2.673 1.00 93.25 103 SER A C 1
ATOM 837 O O . SER A 1 103 ? 3.526 -6.494 -1.568 1.00 93.25 103 SER A O 1
ATOM 839 N N . TYR A 1 104 ? 4.943 -5.514 -3.022 1.00 96.25 104 TYR A N 1
ATOM 840 C CA . TYR A 1 104 ? 5.414 -4.418 -2.179 1.00 96.25 104 TYR A CA 1
ATOM 841 C C . TYR A 1 104 ? 4.263 -3.556 -1.639 1.00 96.25 104 TYR A C 1
ATOM 843 O O . TYR A 1 104 ? 4.076 -3.439 -0.428 1.00 96.25 104 TYR A O 1
ATOM 851 N N . LEU A 1 105 ? 3.424 -3.017 -2.532 1.00 95.94 105 LEU A N 1
ATOM 852 C CA . LEU A 1 105 ? 2.329 -2.113 -2.156 1.00 95.94 105 LEU A CA 1
ATOM 853 C C . LEU A 1 105 ? 1.243 -2.793 -1.309 1.00 95.94 105 LEU A C 1
ATOM 855 O O . LEU A 1 105 ? 0.595 -2.128 -0.501 1.00 95.94 105 LEU A O 1
ATOM 859 N N . VAL A 1 106 ? 1.045 -4.111 -1.453 1.00 95.06 106 VAL A N 1
ATOM 860 C CA . VAL A 1 106 ? 0.104 -4.878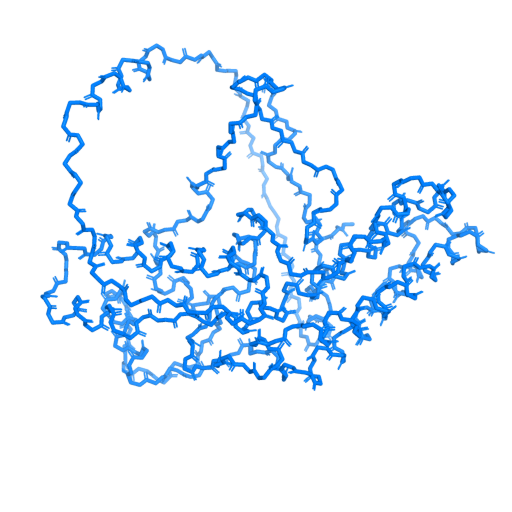 -0.614 1.00 95.06 106 VAL A CA 1
ATOM 861 C C . VAL A 1 106 ? 0.483 -4.805 0.860 1.00 95.06 106 VAL A C 1
ATOM 863 O O . VAL A 1 106 ? -0.414 -4.723 1.695 1.00 95.06 106 VAL A O 1
ATOM 866 N N . PHE A 1 107 ? 1.774 -4.801 1.202 1.00 95.38 107 PHE A N 1
ATOM 867 C CA . PHE A 1 107 ? 2.201 -4.703 2.598 1.00 95.38 107 PHE A CA 1
ATOM 868 C C . PHE A 1 107 ? 1.657 -3.427 3.255 1.00 95.38 107 PHE A C 1
ATOM 870 O O . PHE A 1 107 ? 0.963 -3.481 4.274 1.00 95.38 107 PHE A O 1
ATOM 877 N N . TYR A 1 108 ? 1.935 -2.283 2.631 1.00 95.75 108 TYR A N 1
ATOM 878 C CA . TYR A 1 108 ? 1.559 -0.972 3.147 1.00 95.75 108 TYR A CA 1
ATOM 879 C C . TYR A 1 108 ? 0.051 -0.732 3.073 1.00 95.75 108 TYR A C 1
ATOM 881 O O . TYR A 1 108 ? -0.517 -0.217 4.031 1.00 95.75 108 TYR A O 1
ATOM 889 N N . GLU A 1 109 ? -0.624 -1.186 2.010 1.00 95.00 109 GLU A N 1
ATOM 890 C CA . GLU A 1 109 ? -2.087 -1.113 1.905 1.00 95.00 109 GLU A CA 1
ATOM 891 C C . GLU A 1 109 ? -2.784 -1.814 3.076 1.00 95.00 109 GLU A C 1
ATOM 893 O O . GLU A 1 109 ? -3.686 -1.240 3.685 1.00 95.00 109 GLU A O 1
ATOM 898 N N . LYS A 1 110 ? -2.357 -3.028 3.443 1.00 95.75 110 LYS A N 1
ATOM 899 C CA . LYS A 1 110 ? -2.973 -3.757 4.561 1.00 95.75 110 LYS A CA 1
ATOM 900 C C . LYS A 1 110 ? -2.730 -3.074 5.904 1.00 95.75 110 LYS A C 1
ATOM 902 O O . LYS A 1 110 ? -3.612 -3.108 6.764 1.00 95.75 110 LYS A O 1
ATOM 907 N N . LEU A 1 111 ? -1.557 -2.466 6.085 1.00 95.94 111 LEU A N 1
ATOM 908 C CA . LEU A 1 111 ? -1.192 -1.762 7.313 1.00 95.94 111 LEU A CA 1
ATOM 909 C C . LEU A 1 111 ? -1.956 -0.434 7.452 1.00 95.94 111 LEU A C 1
ATOM 911 O O . LEU A 1 111 ? -2.536 -0.168 8.504 1.00 95.94 111 LEU A O 1
ATOM 915 N N . GLU A 1 112 ? -2.042 0.349 6.376 1.00 95.00 112 GLU A N 1
ATOM 916 C CA . GLU A 1 112 ? -2.828 1.587 6.307 1.00 95.00 112 GLU A CA 1
ATOM 917 C C . GLU A 1 112 ? -4.336 1.330 6.466 1.00 95.00 112 GLU A C 1
ATOM 919 O O . GLU A 1 112 ? -5.009 2.054 7.200 1.00 95.00 112 GLU A O 1
ATOM 924 N N . LYS A 1 113 ? -4.870 0.243 5.891 1.00 94.38 113 LYS A N 1
ATOM 925 C CA . LYS A 1 113 ? -6.260 -0.195 6.121 1.00 94.38 113 LYS A CA 1
ATOM 926 C C . LYS A 1 113 ? -6.542 -0.552 7.576 1.00 94.38 113 LYS A C 1
ATOM 928 O O . LYS A 1 113 ? -7.600 -0.210 8.101 1.00 94.38 113 LYS A O 1
ATOM 933 N N . ALA A 1 114 ? -5.613 -1.236 8.245 1.00 95.75 114 ALA A N 1
ATOM 934 C CA . ALA A 1 114 ? -5.751 -1.526 9.669 1.00 95.75 114 ALA A CA 1
ATOM 935 C C . ALA A 1 114 ? -5.700 -0.243 10.515 1.00 95.75 114 ALA A C 1
ATOM 937 O O . ALA A 1 114 ? -6.496 -0.096 11.439 1.00 95.75 114 ALA A O 1
ATOM 938 N N . SER A 1 115 ? -4.826 0.703 10.156 1.00 94.69 115 SER A N 1
ATOM 939 C CA . SER A 1 115 ? -4.732 2.025 10.790 1.00 94.69 115 SER A CA 1
ATOM 940 C C . SER A 1 115 ? -6.045 2.803 10.663 1.00 94.69 115 SER A C 1
ATOM 942 O O . SER A 1 115 ? -6.609 3.236 11.669 1.00 94.69 115 SER A O 1
ATOM 944 N N . ALA A 1 116 ? -6.598 2.879 9.447 1.00 91.81 116 ALA A N 1
ATOM 945 C CA . ALA A 1 116 ? -7.900 3.485 9.176 1.00 91.81 116 ALA A CA 1
ATOM 946 C C . ALA A 1 116 ? -9.014 2.849 10.021 1.00 91.81 116 ALA A C 1
ATOM 948 O O . ALA A 1 116 ? -9.770 3.553 10.683 1.00 91.81 116 ALA A O 1
ATOM 949 N N . ALA A 1 117 ? -9.061 1.515 10.086 1.00 93.69 117 ALA A N 1
ATOM 950 C CA . ALA A 1 117 ? -10.051 0.795 10.881 1.00 93.69 117 ALA A CA 1
ATOM 951 C C . ALA A 1 117 ? -9.938 1.084 12.389 1.00 93.69 117 ALA A C 1
ATOM 953 O O . ALA A 1 117 ? -10.949 1.153 13.087 1.00 93.69 117 ALA A O 1
ATOM 954 N N . PHE A 1 118 ? -8.725 1.270 12.913 1.00 94.75 118 PHE A N 1
ATOM 955 C CA . PHE A 1 118 ? -8.518 1.652 14.311 1.00 94.75 118 PHE A CA 1
ATOM 956 C C . PHE A 1 118 ? -8.864 3.117 14.586 1.00 94.75 118 PHE A C 1
ATOM 958 O O . PHE A 1 118 ? -9.255 3.429 15.710 1.00 94.75 118 PHE A O 1
ATOM 965 N N . HIS A 1 119 ? -8.775 4.002 13.591 1.00 91.25 119 HIS A N 1
ATOM 966 C CA . HIS A 1 119 ? -9.315 5.358 13.683 1.00 91.25 119 HIS A CA 1
ATOM 967 C C . HIS A 1 119 ? -10.853 5.348 13.646 1.00 91.25 119 HIS A C 1
ATOM 969 O O . HIS A 1 119 ? -11.483 5.909 14.539 1.00 91.25 119 HIS A O 1
ATOM 975 N N . ASP A 1 120 ? -11.463 4.603 12.717 1.00 91.69 120 ASP A N 1
ATOM 976 C CA . ASP A 1 120 ? -12.916 4.382 12.650 1.00 91.69 120 ASP A CA 1
ATOM 977 C C . ASP A 1 120 ? -13.478 3.821 13.974 1.00 91.69 120 ASP A C 1
ATOM 979 O O . ASP A 1 120 ? -14.572 4.201 14.401 1.00 91.69 120 ASP A O 1
ATOM 983 N N . ALA A 1 121 ? -12.728 2.954 14.666 1.00 93.31 121 ALA A N 1
ATOM 984 C CA . ALA A 1 121 ? -13.087 2.434 15.988 1.00 93.31 121 ALA A CA 1
ATOM 985 C C . ALA A 1 121 ? -13.180 3.537 17.059 1.00 93.31 121 ALA A C 1
ATOM 987 O O . ALA A 1 121 ? -14.125 3.539 17.851 1.00 93.31 121 ALA A O 1
ATOM 988 N N . VAL A 1 122 ? -12.228 4.478 17.072 1.00 92.94 122 VAL A N 1
ATOM 989 C CA . VAL A 1 122 ? -12.241 5.645 17.971 1.00 92.94 122 VAL A CA 1
ATOM 990 C C . VAL A 1 122 ? -13.369 6.593 17.588 1.00 92.94 122 VAL A C 1
ATOM 992 O O . VAL A 1 122 ? -14.152 7.000 18.447 1.00 92.94 122 VAL A O 1
ATOM 995 N N . GLU A 1 123 ? -13.517 6.908 16.302 1.00 91.12 123 GLU A N 1
ATOM 996 C CA . GLU A 1 123 ? -14.517 7.870 15.851 1.00 91.12 123 GLU A CA 1
ATOM 997 C C . GLU A 1 123 ? -15.947 7.413 16.123 1.00 91.12 123 GLU A C 1
ATOM 999 O O . GLU A 1 123 ? -16.758 8.180 16.651 1.00 91.12 123 GLU A O 1
ATOM 1004 N N . THR A 1 124 ? -16.246 6.146 15.846 1.00 92.25 124 THR A N 1
ATOM 1005 C CA . THR A 1 124 ? -17.578 5.560 16.049 1.00 92.25 124 THR A CA 1
ATOM 1006 C C . THR A 1 124 ? -17.838 5.069 17.473 1.00 92.25 124 THR A C 1
ATOM 1008 O O . THR A 1 124 ? -18.920 4.546 17.728 1.00 92.25 124 THR A O 1
ATOM 1011 N N . SER A 1 125 ? -16.889 5.208 18.406 1.00 93.25 125 SER A N 1
ATOM 1012 C CA . SER A 1 125 ? -16.974 4.672 19.783 1.00 93.25 125 SER A CA 1
ATOM 1013 C C . SER A 1 125 ? -18.270 5.024 20.524 1.00 93.25 125 SER A C 1
ATOM 1015 O O . SER A 1 125 ? -18.824 4.173 21.209 1.00 93.25 125 SER A O 1
ATOM 1017 N N . HIS A 1 126 ? -18.787 6.234 20.304 1.00 91.12 126 HIS A N 1
ATOM 1018 C CA . HIS A 1 126 ? -20.045 6.763 20.845 1.00 91.12 126 HIS A CA 1
ATOM 1019 C C . HIS A 1 126 ? -21.338 6.113 20.299 1.00 91.12 126 HIS A C 1
ATOM 1021 O O . HIS A 1 126 ? -22.418 6.373 20.826 1.00 91.12 126 HIS A O 1
ATOM 1027 N N . LEU A 1 127 ? -21.258 5.311 19.233 1.00 93.44 127 LEU A N 1
ATOM 1028 C CA . LEU A 1 127 ? -22.385 4.564 18.657 1.00 93.44 127 LEU A CA 1
ATOM 1029 C C . LEU A 1 127 ? -22.468 3.160 19.271 1.00 93.44 127 LEU A C 1
ATOM 1031 O O . LEU A 1 127 ? -21.456 2.623 19.719 1.00 93.44 127 LEU A O 1
ATOM 1035 N N . SER A 1 128 ? -23.636 2.512 19.224 1.00 92.88 128 SER A N 1
ATOM 1036 C CA . SER A 1 128 ? -23.760 1.096 19.614 1.00 92.88 128 SER A CA 1
ATOM 1037 C C . SER A 1 128 ? -22.911 0.180 18.716 1.00 92.88 128 SER A C 1
ATOM 1039 O O . SER A 1 128 ? -22.632 0.504 17.563 1.00 92.88 128 SER A O 1
ATOM 1041 N N . ILE A 1 129 ? -22.527 -1.001 19.214 1.00 90.31 129 ILE A N 1
ATOM 1042 C CA . ILE A 1 129 ? -21.874 -2.035 18.391 1.00 90.31 129 ILE A CA 1
ATOM 1043 C C . ILE A 1 129 ? -22.800 -2.560 17.278 1.00 90.31 129 ILE A C 1
ATOM 1045 O O . ILE A 1 129 ? -22.325 -2.918 16.201 1.00 90.31 129 ILE A O 1
ATOM 1049 N N . ASP A 1 130 ? -24.114 -2.538 17.525 1.00 91.69 130 ASP A N 1
ATOM 1050 C CA . ASP A 1 130 ? -25.163 -2.947 16.584 1.00 91.69 130 ASP A CA 1
ATOM 1051 C C . ASP A 1 130 ? -25.610 -1.813 15.644 1.00 91.69 130 ASP A C 1
ATOM 1053 O O . ASP A 1 130 ? -26.498 -2.009 14.812 1.00 91.69 130 ASP A O 1
ATOM 1057 N N . ASP A 1 131 ? -25.004 -0.624 15.752 1.00 95.88 131 ASP A N 1
ATOM 1058 C CA . ASP A 1 131 ? -25.281 0.483 14.841 1.00 95.88 131 ASP A CA 1
ATOM 1059 C C . ASP A 1 131 ? -24.974 0.072 13.381 1.00 95.88 131 ASP A C 1
ATOM 1061 O O . ASP A 1 131 ? -23.928 -0.542 13.125 1.00 95.88 131 ASP A O 1
ATOM 1065 N N . PRO A 1 132 ? -25.837 0.397 12.396 1.00 93.38 132 PRO A N 1
ATOM 1066 C CA . PRO A 1 132 ? -25.633 -0.001 11.004 1.00 93.38 132 PRO A CA 1
ATOM 1067 C C . PRO A 1 132 ? -24.276 0.407 10.411 1.00 93.38 132 PRO A C 1
ATOM 1069 O O . PRO A 1 132 ? -23.717 -0.354 9.617 1.00 93.38 132 PRO A O 1
ATOM 1072 N N . LEU A 1 133 ? -23.720 1.560 10.802 1.00 91.12 133 LEU A N 1
ATOM 1073 C CA . LEU A 1 133 ? -22.397 2.015 10.368 1.00 91.12 133 LEU A CA 1
ATOM 1074 C C . LEU A 1 133 ? -21.289 1.157 10.989 1.00 91.12 133 LEU A C 1
ATOM 1076 O O . LEU A 1 133 ? -20.401 0.689 10.276 1.00 91.12 133 LEU A O 1
ATOM 1080 N N . VAL A 1 134 ? -21.352 0.908 12.298 1.00 92.56 134 VAL A N 1
ATOM 1081 C CA . VAL A 1 134 ? -20.356 0.092 13.017 1.00 92.56 134 VAL A CA 1
ATOM 1082 C C . VAL A 1 134 ? -20.375 -1.352 12.507 1.00 92.56 134 VAL A C 1
ATOM 1084 O O . VAL A 1 134 ? -19.330 -1.923 12.182 1.00 92.56 134 VAL A O 1
ATOM 1087 N N . SER A 1 135 ? -21.570 -1.913 12.324 1.00 92.06 135 SER A N 1
ATOM 1088 C CA . SER A 1 135 ? -21.784 -3.229 11.720 1.00 92.06 135 SER A CA 1
ATOM 1089 C C . SER A 1 135 ? -21.226 -3.299 10.293 1.00 92.06 135 SER A C 1
ATOM 1091 O O . SER A 1 135 ? -20.538 -4.261 9.947 1.00 92.06 135 SER A O 1
ATOM 1093 N N . TYR A 1 136 ? -21.440 -2.269 9.465 1.00 91.69 136 TYR A N 1
ATOM 1094 C CA . TYR A 1 136 ? -20.860 -2.175 8.121 1.00 91.69 136 TYR A CA 1
ATOM 1095 C C . TYR A 1 136 ? -19.323 -2.167 8.149 1.00 91.69 136 TYR A C 1
ATOM 1097 O O . TYR A 1 136 ? -18.710 -3.010 7.489 1.00 91.69 136 TYR A O 1
ATOM 1105 N N . LEU A 1 137 ? -18.708 -1.296 8.956 1.00 91.06 137 LEU A N 1
ATOM 1106 C CA . LEU A 1 137 ? -17.249 -1.171 9.104 1.00 91.06 137 LEU A CA 1
ATOM 1107 C C . LEU A 1 137 ? -16.585 -2.488 9.538 1.00 91.06 137 LEU A C 1
ATOM 1109 O O . LEU A 1 137 ? -15.540 -2.873 9.017 1.00 91.06 137 LEU A O 1
ATOM 1113 N N . ILE A 1 138 ? -17.221 -3.241 10.438 1.00 89.81 138 ILE A N 1
ATOM 1114 C CA . ILE A 1 138 ? -16.738 -4.557 10.876 1.00 89.81 138 ILE A CA 1
ATOM 1115 C C . ILE A 1 138 ? -16.949 -5.621 9.784 1.00 89.81 138 ILE A C 1
ATOM 1117 O O . ILE A 1 138 ? -16.056 -6.437 9.511 1.00 89.81 138 ILE A O 1
ATOM 1121 N N . ARG A 1 139 ? -18.128 -5.658 9.151 1.00 89.94 139 ARG A N 1
ATOM 1122 C CA . ARG A 1 139 ? -18.525 -6.735 8.223 1.00 89.94 139 ARG A CA 1
ATOM 1123 C C . ARG A 1 139 ? -17.869 -6.642 6.854 1.00 89.94 139 ARG A C 1
ATOM 1125 O O . ARG A 1 139 ? -17.562 -7.691 6.292 1.00 89.94 139 ARG A O 1
ATOM 1132 N N . ILE A 1 140 ? -17.609 -5.436 6.348 1.00 86.56 140 ILE A N 1
ATOM 1133 C CA . ILE A 1 140 ? -17.044 -5.197 5.008 1.00 86.56 140 ILE A CA 1
ATOM 1134 C C . ILE A 1 140 ? -15.690 -5.888 4.782 1.00 86.56 140 ILE A C 1
ATOM 1136 O O . ILE A 1 140 ? -15.321 -6.178 3.645 1.00 86.56 140 ILE A O 1
ATOM 1140 N N . GLY A 1 141 ? -14.976 -6.186 5.871 1.00 85.06 141 GLY A N 1
ATOM 1141 C CA . GLY A 1 141 ? -13.599 -6.654 5.851 1.00 85.06 141 GLY A CA 1
ATOM 1142 C C . GLY A 1 141 ? -12.667 -5.448 5.833 1.00 85.06 141 GLY A C 1
ATOM 1143 O O . GLY A 1 141 ? -12.251 -5.058 4.745 1.00 85.06 141 GLY A O 1
ATOM 1144 N N . PRO A 1 142 ? -12.350 -4.862 7.005 1.00 88.00 142 PRO A N 1
ATOM 1145 C CA . PRO A 1 142 ? -11.487 -3.688 7.136 1.00 88.00 142 PRO A CA 1
ATOM 1146 C C . PRO A 1 142 ? -10.230 -3.683 6.254 1.00 88.00 142 PRO A C 1
ATOM 1148 O O . PRO A 1 142 ? -9.887 -2.656 5.686 1.00 88.00 142 PRO A O 1
ATOM 1151 N N . VAL A 1 143 ? -9.578 -4.839 6.076 1.00 92.69 143 VAL A N 1
ATOM 1152 C CA . VAL A 1 143 ? -8.359 -4.978 5.255 1.00 92.69 143 VAL A CA 1
ATOM 1153 C C . VAL A 1 143 ? -8.568 -5.759 3.949 1.00 92.69 143 VAL A C 1
ATOM 1155 O O . VAL A 1 143 ? -7.621 -6.320 3.397 1.00 92.69 143 VAL A O 1
ATOM 1158 N N . ARG A 1 144 ? -9.806 -5.856 3.445 1.00 91.94 144 ARG A N 1
ATOM 1159 C CA . ARG A 1 144 ? -10.112 -6.498 2.149 1.00 91.94 144 ARG A CA 1
ATOM 1160 C C . ARG A 1 144 ? -9.225 -5.950 1.028 1.00 91.94 144 ARG A C 1
ATOM 1162 O O . ARG A 1 144 ? -8.788 -4.805 1.091 1.00 91.94 144 ARG A O 1
ATOM 1169 N N . ASP A 1 145 ? -9.005 -6.725 -0.026 1.00 94.75 145 ASP A N 1
ATOM 1170 C CA . ASP A 1 145 ? -8.427 -6.179 -1.259 1.00 94.75 145 ASP A CA 1
ATOM 1171 C C . ASP A 1 145 ? -9.406 -5.205 -1.937 1.00 94.75 145 ASP A C 1
ATOM 1173 O O . ASP A 1 145 ? -10.622 -5.297 -1.750 1.00 94.75 145 ASP A O 1
ATOM 1177 N N . GLY A 1 146 ? -8.865 -4.304 -2.755 1.00 90.94 146 GLY A N 1
ATOM 1178 C CA . GLY A 1 146 ? -9.634 -3.334 -3.537 1.00 90.94 146 GLY A CA 1
ATOM 1179 C C . GLY A 1 146 ? -9.578 -1.932 -2.936 1.00 90.94 146 GLY A C 1
ATOM 1180 O O . GLY A 1 146 ? -9.729 -1.762 -1.724 1.00 90.94 146 GLY A O 1
ATOM 1181 N N . SER A 1 147 ? -9.353 -0.930 -3.784 1.00 90.12 147 SER A N 1
ATOM 1182 C CA . SER A 1 147 ? -9.382 0.488 -3.426 1.00 90.12 147 SER A CA 1
ATOM 1183 C C . SER A 1 147 ? -9.609 1.372 -4.655 1.00 90.12 147 SER A C 1
ATOM 1185 O O . SER A 1 147 ? -9.732 0.866 -5.770 1.00 90.12 147 SER A O 1
ATOM 1187 N N . ASP A 1 148 ? -9.678 2.681 -4.430 1.00 87.00 148 ASP A N 1
ATOM 1188 C CA . ASP A 1 148 ? -9.749 3.721 -5.453 1.00 87.00 148 ASP A CA 1
ATOM 1189 C C . ASP A 1 148 ? -8.364 4.270 -5.864 1.00 87.00 148 ASP A C 1
ATOM 1191 O O . ASP A 1 148 ? -7.319 3.895 -5.323 1.00 87.00 148 ASP A O 1
ATOM 1195 N N . TRP A 1 149 ? -8.385 5.167 -6.854 1.00 89.69 149 TRP A N 1
ATOM 1196 C CA . TRP A 1 149 ? -7.222 5.878 -7.389 1.00 89.69 149 TRP A CA 1
ATOM 1197 C C . TRP A 1 149 ? -6.529 6.782 -6.362 1.00 89.69 149 TRP A C 1
ATOM 1199 O O . TRP A 1 149 ? -5.305 6.798 -6.299 1.00 89.69 149 TRP A O 1
ATOM 1209 N N . ASN A 1 150 ? -7.277 7.484 -5.510 1.00 86.88 150 ASN A N 1
ATOM 1210 C CA . ASN A 1 150 ? -6.699 8.434 -4.554 1.00 86.88 150 ASN A CA 1
ATOM 1211 C C . ASN A 1 150 ? -5.851 7.701 -3.504 1.00 86.88 150 ASN A C 1
ATOM 1213 O O . ASN A 1 150 ? -4.781 8.160 -3.113 1.00 86.88 150 ASN A O 1
ATOM 1217 N N . VAL A 1 151 ? -6.302 6.519 -3.079 1.00 87.50 151 VAL A N 1
ATOM 1218 C CA . VAL A 1 151 ? -5.525 5.620 -2.219 1.00 87.50 151 VAL A CA 1
ATOM 1219 C C . VAL A 1 151 ? -4.313 5.038 -2.947 1.00 87.50 151 VAL A C 1
ATOM 1221 O O . VAL A 1 151 ? -3.270 4.870 -2.320 1.00 87.50 151 VAL A O 1
ATOM 1224 N N . PHE A 1 152 ? -4.406 4.761 -4.252 1.00 92.94 152 PHE A N 1
ATOM 1225 C CA . PHE A 1 152 ? -3.233 4.375 -5.040 1.00 92.94 152 PHE A CA 1
ATOM 1226 C C . PHE A 1 152 ? -2.184 5.493 -5.047 1.00 92.94 152 PHE A C 1
ATOM 1228 O O . PHE A 1 152 ? -1.050 5.234 -4.654 1.00 92.94 152 PHE A O 1
ATOM 1235 N N . CYS A 1 153 ? -2.565 6.729 -5.388 1.00 91.50 153 CYS A N 1
ATOM 1236 C CA . CYS A 1 153 ? -1.658 7.880 -5.377 1.00 91.50 153 CYS A CA 1
ATOM 1237 C C . CYS A 1 153 ? -0.980 8.061 -4.019 1.00 91.50 153 CYS A C 1
ATOM 1239 O O . CYS A 1 153 ? 0.243 8.068 -3.967 1.00 91.50 153 CYS A O 1
ATOM 1241 N N . ARG A 1 154 ? -1.749 8.065 -2.921 1.00 89.25 154 ARG A N 1
ATOM 1242 C CA . ARG A 1 154 ? -1.200 8.183 -1.559 1.00 89.25 154 ARG A CA 1
ATOM 1243 C C . ARG A 1 154 ? -0.207 7.075 -1.205 1.00 89.25 154 ARG A C 1
ATOM 1245 O O . ARG A 1 154 ? 0.765 7.346 -0.510 1.00 89.25 154 ARG A O 1
ATOM 1252 N N . LEU A 1 155 ? -0.431 5.835 -1.654 1.00 93.38 155 LEU A N 1
ATOM 1253 C CA . LEU A 1 155 ? 0.529 4.749 -1.431 1.00 93.38 155 LEU A CA 1
ATOM 1254 C C . LEU A 1 155 ? 1.833 4.984 -2.204 1.00 93.38 155 LEU A C 1
ATOM 1256 O O . LEU A 1 155 ? 2.897 4.773 -1.633 1.00 93.38 155 LEU A O 1
ATOM 1260 N N . ILE A 1 156 ? 1.763 5.448 -3.456 1.00 94.31 156 ILE A N 1
ATOM 1261 C CA . ILE A 1 156 ? 2.964 5.742 -4.253 1.00 94.31 156 ILE A CA 1
ATOM 1262 C C . ILE A 1 156 ? 3.691 6.992 -3.737 1.00 94.31 156 ILE A C 1
ATOM 1264 O O . ILE A 1 156 ? 4.911 7.007 -3.674 1.00 94.31 156 ILE A O 1
ATOM 1268 N N . GLU A 1 157 ? 2.975 8.032 -3.320 1.00 91.31 157 GLU A N 1
ATOM 1269 C CA . GLU A 1 157 ? 3.576 9.258 -2.778 1.00 91.31 157 GLU A CA 1
ATOM 1270 C C . GLU A 1 157 ? 4.255 9.015 -1.421 1.00 91.31 157 GLU A C 1
ATOM 1272 O O . GLU A 1 157 ? 5.300 9.595 -1.145 1.00 91.31 157 GLU A O 1
ATOM 1277 N N . LYS A 1 158 ? 3.693 8.131 -0.584 1.00 93.25 158 LYS A N 1
ATOM 1278 C CA . LYS A 1 158 ? 4.199 7.845 0.769 1.00 93.25 158 LYS A CA 1
ATOM 1279 C C . LYS A 1 158 ? 5.252 6.735 0.826 1.00 93.25 158 LYS A C 1
ATOM 1281 O O . LYS A 1 158 ? 6.106 6.758 1.707 1.00 93.25 158 LYS A O 1
ATOM 1286 N N . TYR A 1 159 ? 5.168 5.749 -0.068 1.00 95.69 159 TYR A N 1
ATOM 1287 C CA . TYR A 1 159 ? 6.020 4.553 -0.055 1.00 95.69 159 TYR A CA 1
ATOM 1288 C C . TYR A 1 159 ? 6.741 4.302 -1.380 1.00 95.69 159 TYR A C 1
ATOM 1290 O O . TYR A 1 159 ? 7.489 3.340 -1.487 1.00 95.69 159 TYR A O 1
ATOM 1298 N N . GLY A 1 160 ? 6.540 5.133 -2.401 1.00 95.44 160 GLY A N 1
ATOM 1299 C CA . GLY A 1 160 ? 7.170 4.954 -3.701 1.00 95.44 160 GLY A CA 1
ATOM 1300 C C . GLY A 1 160 ? 6.752 3.663 -4.404 1.00 95.44 160 GLY A C 1
ATOM 1301 O O . GLY A 1 160 ? 5.637 3.156 -4.253 1.00 95.44 160 GLY A O 1
ATOM 1302 N N . ILE A 1 161 ? 7.674 3.130 -5.198 1.00 96.12 161 ILE A N 1
ATOM 1303 C CA . ILE A 1 161 ? 7.548 1.850 -5.900 1.00 96.12 161 ILE A CA 1
ATOM 1304 C C . ILE A 1 161 ? 8.885 1.117 -5.868 1.00 96.12 161 ILE A C 1
ATOM 1306 O O . ILE A 1 161 ? 9.938 1.725 -5.717 1.00 96.12 161 ILE A O 1
ATOM 1310 N N . VAL A 1 162 ? 8.849 -0.197 -6.072 1.00 95.94 162 VAL A N 1
ATOM 1311 C CA . VAL A 1 162 ? 10.051 -1.007 -6.311 1.00 95.94 162 VAL A CA 1
ATOM 1312 C C . VAL A 1 162 ? 9.867 -1.857 -7.568 1.00 95.94 162 VAL A C 1
ATOM 1314 O O . VAL A 1 162 ? 8.720 -2.139 -7.944 1.00 95.94 162 VAL A O 1
ATOM 1317 N N . PRO A 1 163 ? 10.956 -2.308 -8.206 1.00 95.56 163 PRO A N 1
ATOM 1318 C CA . PRO A 1 163 ? 10.893 -3.297 -9.276 1.00 95.56 163 PRO A CA 1
ATOM 1319 C C . PRO A 1 163 ? 10.201 -4.598 -8.846 1.00 95.56 163 PRO A C 1
ATOM 1321 O O . PRO A 1 163 ? 10.326 -5.049 -7.704 1.00 95.56 163 PRO A O 1
ATOM 1324 N N . GLU A 1 164 ? 9.521 -5.267 -9.775 1.00 94.19 164 GLU A N 1
ATOM 1325 C CA . GLU A 1 164 ? 9.000 -6.628 -9.562 1.00 94.19 164 GLU A CA 1
ATOM 1326 C C . GLU A 1 164 ? 10.145 -7.647 -9.363 1.00 94.19 164 GLU A C 1
ATOM 1328 O O . GLU A 1 164 ? 9.954 -8.632 -8.655 1.00 94.19 164 GLU A O 1
ATOM 1333 N N . SER A 1 165 ? 11.346 -7.395 -9.906 1.00 92.69 165 SER A N 1
ATOM 1334 C CA . SER A 1 165 ? 12.554 -8.204 -9.651 1.00 92.69 165 SER A CA 1
ATOM 1335 C C . SER A 1 165 ? 13.015 -8.145 -8.188 1.00 92.69 165 SER A C 1
ATOM 1337 O O . SER A 1 165 ? 13.479 -9.146 -7.646 1.00 92.69 165 SER A O 1
ATOM 1339 N N . ILE A 1 166 ? 12.838 -6.990 -7.540 1.00 93.62 166 ILE A N 1
ATOM 1340 C CA . ILE A 1 166 ? 13.244 -6.712 -6.156 1.00 93.62 166 ILE A CA 1
ATOM 1341 C C . ILE A 1 166 ? 12.209 -7.232 -5.146 1.00 93.62 166 ILE A C 1
ATOM 1343 O O . ILE A 1 166 ? 12.578 -7.777 -4.106 1.00 93.62 166 ILE A O 1
ATOM 1347 N N . ALA A 1 167 ? 10.914 -7.117 -5.455 1.00 93.81 167 ALA A N 1
ATOM 1348 C CA . ALA A 1 167 ? 9.830 -7.653 -4.628 1.00 93.81 167 ALA A CA 1
ATOM 1349 C C . ALA A 1 167 ? 8.827 -8.469 -5.468 1.00 93.81 167 ALA A C 1
ATOM 1351 O O . ALA A 1 167 ? 7.744 -7.970 -5.789 1.00 93.81 167 ALA A O 1
ATOM 1352 N N . PRO A 1 168 ? 9.141 -9.725 -5.823 1.00 93.06 168 PRO A N 1
ATOM 1353 C CA . PRO A 1 168 ? 8.268 -10.539 -6.660 1.00 93.06 168 PRO A CA 1
ATOM 1354 C C . PRO A 1 168 ? 6.979 -10.966 -5.945 1.00 93.06 168 PRO A C 1
ATOM 1356 O O . PRO A 1 168 ? 6.891 -11.044 -4.715 1.00 93.06 168 PRO A O 1
ATOM 1359 N N . ASP A 1 169 ? 5.962 -11.298 -6.738 1.00 90.75 169 ASP A N 1
ATOM 1360 C CA . ASP A 1 169 ? 4.672 -11.779 -6.244 1.00 90.75 169 ASP A CA 1
ATOM 1361 C C . ASP A 1 169 ? 4.778 -13.139 -5.511 1.00 90.75 169 ASP A C 1
ATOM 1363 O O . ASP A 1 169 ? 5.056 -14.183 -6.118 1.00 90.75 169 ASP A O 1
ATOM 1367 N N . LEU A 1 170 ? 4.500 -13.127 -4.202 1.00 91.44 170 LEU A N 1
ATOM 1368 C CA . LEU A 1 170 ? 4.585 -14.255 -3.266 1.00 91.44 170 LEU A CA 1
ATOM 1369 C C . LEU A 1 170 ? 3.308 -15.115 -3.252 1.00 91.44 170 LEU A C 1
ATOM 1371 O O . LEU A 1 170 ? 2.227 -14.685 -3.648 1.00 91.44 170 LEU A O 1
ATOM 1375 N N . LYS A 1 171 ? 3.375 -16.325 -2.676 1.00 91.56 171 LYS A N 1
ATOM 1376 C CA . LYS A 1 171 ? 2.206 -17.222 -2.519 1.00 91.56 171 LYS A CA 1
ATOM 1377 C C . LYS A 1 171 ? 0.978 -16.517 -1.914 1.00 91.56 171 LYS A C 1
ATOM 1379 O O . LYS A 1 171 ? -0.142 -16.746 -2.367 1.00 91.56 171 LYS A O 1
ATOM 1384 N N . HIS A 1 172 ? 1.185 -15.667 -0.907 1.00 89.81 172 HIS A N 1
ATOM 1385 C CA . HIS A 1 172 ? 0.110 -14.963 -0.200 1.00 89.81 172 HIS A CA 1
ATOM 1386 C C . HIS A 1 172 ? -0.358 -13.665 -0.873 1.00 89.81 172 HIS A C 1
ATOM 1388 O O . HIS A 1 172 ? -1.436 -13.185 -0.531 1.00 89.81 172 HIS A O 1
ATOM 1394 N N . THR A 1 173 ? 0.374 -13.126 -1.853 1.00 91.38 173 THR A N 1
ATOM 1395 C CA . THR A 1 173 ? -0.109 -12.015 -2.693 1.00 91.38 173 THR A CA 1
ATOM 1396 C C . THR A 1 173 ? -0.842 -12.538 -3.929 1.00 91.38 173 THR A C 1
ATOM 1398 O O . THR A 1 173 ? -1.882 -11.995 -4.300 1.00 91.38 173 THR A O 1
ATOM 1401 N N . ARG A 1 174 ? -0.402 -13.678 -4.486 1.00 94.56 174 ARG A N 1
ATOM 1402 C CA . ARG A 1 174 ? -1.123 -14.412 -5.544 1.00 94.56 174 ARG A CA 1
ATOM 1403 C C . ARG A 1 174 ? -2.437 -15.043 -5.067 1.00 94.56 174 ARG A C 1
ATOM 1405 O O . ARG A 1 174 ? -3.334 -15.258 -5.876 1.00 94.56 174 ARG A O 1
ATOM 1412 N N . ASN A 1 175 ? -2.581 -15.334 -3.772 1.00 96.25 175 ASN A N 1
ATOM 1413 C CA . ASN A 1 175 ? -3.861 -15.694 -3.154 1.00 96.25 175 ASN A CA 1
ATOM 1414 C C . ASN A 1 175 ? -3.986 -15.057 -1.761 1.00 96.25 175 ASN A C 1
ATOM 1416 O O . ASN A 1 175 ? -3.517 -15.593 -0.752 1.00 96.25 175 ASN A O 1
ATOM 1420 N N . THR A 1 176 ? -4.665 -13.912 -1.709 1.00 96.25 176 THR A N 1
ATOM 1421 C CA . THR A 1 176 ? -4.807 -13.081 -0.504 1.00 96.25 176 THR A CA 1
ATOM 1422 C C . THR A 1 176 ? -5.882 -13.577 0.464 1.00 96.25 176 THR A C 1
ATOM 1424 O O . THR A 1 176 ? -6.003 -13.040 1.565 1.00 96.25 176 THR A O 1
ATOM 1427 N N . LYS A 1 177 ? -6.665 -14.614 0.121 1.00 95.50 177 LYS A N 1
ATOM 1428 C CA . LYS A 1 177 ? -7.824 -15.066 0.919 1.00 95.50 177 LYS A CA 1
ATOM 1429 C C . LYS A 1 177 ? -7.450 -15.412 2.363 1.00 95.50 177 LYS A C 1
ATOM 1431 O O . LYS A 1 177 ? -8.150 -15.009 3.292 1.00 95.50 177 LYS A O 1
ATOM 1436 N N . GLN A 1 178 ? -6.357 -16.150 2.559 1.00 95.19 178 GLN A N 1
ATOM 1437 C CA . GLN A 1 178 ? -5.902 -16.553 3.894 1.00 95.19 178 GLN A CA 1
ATOM 1438 C C . GLN A 1 178 ? -5.332 -15.366 4.682 1.00 95.19 178 GLN A C 1
ATOM 1440 O O . GLN A 1 178 ? -5.701 -15.180 5.840 1.00 95.19 178 GLN A O 1
ATOM 1445 N N . LEU A 1 179 ? -4.505 -14.537 4.036 1.00 95.88 179 LEU A N 1
ATOM 1446 C CA . LEU A 1 179 ? -3.936 -13.317 4.613 1.00 95.88 179 LEU A CA 1
ATOM 1447 C C . LEU A 1 179 ? -5.046 -12.377 5.109 1.00 95.88 179 LEU A C 1
ATOM 1449 O O . LEU A 1 179 ? -5.094 -12.026 6.287 1.00 95.88 179 LEU A O 1
ATOM 1453 N N . ASN A 1 180 ? -6.001 -12.063 4.232 1.00 96.62 180 ASN A N 1
ATOM 1454 C CA . ASN A 1 180 ? -7.151 -11.222 4.545 1.00 96.62 180 ASN A CA 1
ATOM 1455 C C . ASN A 1 180 ? -8.024 -11.824 5.651 1.00 96.62 180 ASN A C 1
ATOM 1457 O O . ASN A 1 180 ? -8.534 -11.076 6.479 1.00 96.62 180 ASN A O 1
ATOM 1461 N N . SER A 1 181 ? -8.195 -13.148 5.714 1.00 95.94 181 SER A N 1
ATOM 1462 C CA . SER A 1 181 ? -8.932 -13.794 6.810 1.00 95.94 181 SER A CA 1
ATOM 1463 C C . SER A 1 181 ? -8.245 -13.579 8.167 1.00 95.94 181 SER A C 1
ATOM 1465 O O . SER A 1 181 ? -8.878 -13.114 9.118 1.00 95.94 181 SER A O 1
ATOM 1467 N N . THR A 1 182 ? -6.935 -13.841 8.242 1.00 96.81 182 THR A N 1
ATOM 1468 C CA . THR A 1 182 ? -6.138 -13.685 9.470 1.00 96.81 182 THR A CA 1
ATOM 1469 C C . THR A 1 182 ? -6.111 -12.234 9.943 1.00 96.81 182 THR A C 1
ATOM 1471 O O . THR A 1 182 ? -6.418 -11.962 11.105 1.00 96.81 182 THR A O 1
ATOM 1474 N N . LEU A 1 183 ? -5.800 -11.298 9.042 1.00 97.69 183 LEU A N 1
ATOM 1475 C CA . LEU A 1 183 ? -5.733 -9.873 9.357 1.00 97.69 183 LEU A CA 1
ATOM 1476 C C . LEU A 1 183 ? -7.101 -9.315 9.770 1.00 97.69 183 LEU A C 1
ATOM 1478 O O . LEU A 1 183 ? -7.196 -8.667 10.807 1.00 97.69 183 LEU A O 1
ATOM 1482 N N . ASN A 1 184 ? -8.181 -9.603 9.027 1.00 97.12 184 ASN A N 1
ATOM 1483 C CA . ASN A 1 184 ? -9.518 -9.110 9.385 1.00 97.12 184 ASN A CA 1
ATOM 1484 C C . ASN A 1 184 ? -9.979 -9.628 10.754 1.00 97.12 184 ASN A C 1
ATOM 1486 O O . ASN A 1 184 ? -10.703 -8.917 11.444 1.00 97.12 184 ASN A O 1
ATOM 1490 N N . ARG A 1 185 ? -9.572 -10.834 11.176 1.00 97.62 185 ARG A N 1
ATOM 1491 C CA . ARG A 1 185 ? -9.837 -11.309 12.542 1.00 97.62 185 ARG A CA 1
ATOM 1492 C C . ARG A 1 185 ? -9.139 -10.422 13.582 1.00 97.62 185 ARG A C 1
ATOM 1494 O O . ARG A 1 185 ? -9.816 -9.894 14.458 1.00 97.62 185 ARG A O 1
ATOM 1501 N N . ARG A 1 186 ? -7.827 -10.195 13.443 1.00 98.12 186 ARG A N 1
ATOM 1502 C CA . ARG A 1 186 ? -7.040 -9.367 14.381 1.00 98.12 186 ARG A CA 1
ATOM 1503 C C . ARG A 1 186 ? -7.497 -7.909 14.409 1.00 98.12 186 ARG A C 1
ATOM 1505 O O . ARG A 1 186 ? -7.665 -7.341 15.484 1.00 98.12 186 ARG A O 1
ATOM 1512 N N . VAL A 1 187 ? -7.792 -7.321 13.247 1.00 97.69 187 VAL A N 1
ATOM 1513 C CA . VAL A 1 187 ? -8.318 -5.950 13.167 1.00 97.69 187 VAL A CA 1
ATOM 1514 C C . VAL A 1 187 ? -9.671 -5.839 13.874 1.00 97.69 187 VAL A C 1
ATOM 1516 O O . VAL A 1 187 ? -9.872 -4.887 14.617 1.00 97.69 187 VAL A O 1
ATOM 1519 N N . ARG A 1 188 ? -10.578 -6.817 13.737 1.00 97.25 188 ARG A N 1
ATOM 1520 C CA . ARG A 1 188 ? -11.870 -6.809 14.453 1.00 97.25 188 ARG A CA 1
ATOM 1521 C C . ARG A 1 188 ? -11.718 -6.949 15.968 1.00 97.25 188 ARG A C 1
ATOM 1523 O O . ARG A 1 188 ? -12.406 -6.249 16.704 1.00 97.25 188 ARG A O 1
ATOM 1530 N N . GLU A 1 189 ? -10.814 -7.813 16.429 1.00 97.56 189 GLU A N 1
ATOM 1531 C CA . GLU A 1 189 ? -10.492 -7.965 17.856 1.00 97.56 189 GLU A CA 1
ATOM 1532 C C . GLU A 1 189 ? -10.002 -6.632 18.455 1.00 97.56 189 GLU A C 1
ATOM 1534 O O . GLU A 1 189 ? -10.527 -6.174 19.473 1.00 97.56 189 GLU A O 1
ATOM 1539 N N . HIS A 1 190 ? -9.067 -5.955 17.783 1.00 97.94 190 HIS A N 1
ATOM 1540 C CA . HIS A 1 190 ? -8.565 -4.646 18.210 1.00 97.94 190 HIS A CA 1
ATOM 1541 C C . HIS A 1 190 ? -9.598 -3.515 18.064 1.00 97.94 190 HIS A C 1
ATOM 1543 O O . HIS A 1 190 ? -9.693 -2.682 18.961 1.00 97.94 190 HIS A O 1
ATOM 1549 N N . PHE A 1 191 ? -10.419 -3.509 17.007 1.00 96.31 191 PHE A N 1
ATOM 1550 C CA . PHE A 1 191 ? -11.511 -2.545 16.800 1.00 96.31 191 PHE A CA 1
ATOM 1551 C C . PHE A 1 191 ? -12.503 -2.564 17.972 1.00 96.31 191 PHE A C 1
ATOM 1553 O O . PHE A 1 191 ? -12.843 -1.521 18.530 1.00 96.31 191 PHE A O 1
ATOM 1560 N N . ILE A 1 192 ? -12.929 -3.761 18.396 1.00 95.31 192 ILE A N 1
ATOM 1561 C CA . ILE A 1 192 ? -13.802 -3.931 19.564 1.00 95.31 192 ILE A CA 1
ATOM 1562 C C . ILE A 1 192 ? -13.078 -3.483 20.839 1.00 95.31 192 ILE A C 1
ATOM 1564 O O . ILE A 1 192 ? -13.666 -2.769 21.652 1.00 95.31 192 ILE A O 1
ATOM 1568 N N . LYS A 1 193 ? -11.800 -3.847 21.014 1.00 95.75 193 LYS A N 1
ATOM 1569 C CA . LYS A 1 193 ? -11.056 -3.503 22.232 1.00 95.75 193 LYS A CA 1
ATOM 1570 C C . LYS A 1 193 ? -10.806 -1.998 22.386 1.00 95.75 193 LYS A C 1
ATOM 1572 O O . LYS A 1 193 ? -10.921 -1.501 23.500 1.00 95.75 193 LYS A O 1
ATOM 1577 N N . ILE A 1 194 ? -10.536 -1.269 21.301 1.00 95.50 194 ILE A N 1
ATOM 1578 C CA . ILE A 1 194 ? -10.423 0.203 21.302 1.00 95.50 194 ILE A CA 1
ATOM 1579 C C . ILE A 1 194 ? -11.718 0.835 21.822 1.00 95.50 194 ILE A C 1
ATOM 1581 O O . ILE A 1 194 ? -11.686 1.647 22.743 1.00 95.50 194 ILE A O 1
ATOM 1585 N N . ARG A 1 195 ? -12.867 0.406 21.286 1.00 94.38 195 ARG A N 1
ATOM 1586 C CA . ARG A 1 195 ? -14.188 0.905 21.696 1.00 94.38 195 ARG A CA 1
ATOM 1587 C C . ARG A 1 195 ? -14.481 0.610 23.167 1.00 94.38 195 ARG A C 1
ATOM 1589 O O . ARG A 1 195 ? -14.923 1.497 23.883 1.00 94.38 195 ARG A O 1
ATOM 1596 N N . GLN A 1 196 ? -14.163 -0.603 23.625 1.00 92.94 196 GLN A N 1
ATOM 1597 C CA . GLN A 1 196 ? -14.282 -0.978 25.037 1.00 92.94 196 GLN A CA 1
ATOM 1598 C C . GLN A 1 196 ? -13.403 -0.125 25.956 1.00 92.94 196 GLN A C 1
ATOM 1600 O O . GLN A 1 196 ? -13.844 0.190 27.049 1.00 92.94 196 GLN A O 1
ATOM 1605 N N . LEU A 1 197 ? -12.177 0.231 25.552 1.00 92.19 197 LEU A N 1
ATOM 1606 C CA . LEU A 1 197 ? -11.288 1.065 26.372 1.00 92.19 197 LEU A CA 1
ATOM 1607 C C . LEU A 1 197 ? -11.849 2.481 26.556 1.00 92.19 197 LEU A C 1
ATOM 1609 O O . LEU A 1 197 ? -11.828 2.991 27.671 1.00 92.19 197 LEU A O 1
ATOM 1613 N N . ILE A 1 198 ? -12.394 3.080 25.494 1.00 92.00 198 ILE A N 1
ATOM 1614 C CA . ILE A 1 198 ? -13.051 4.397 25.552 1.00 92.00 198 ILE A CA 1
ATOM 1615 C C . ILE A 1 198 ? -14.253 4.350 26.510 1.00 92.00 198 ILE A C 1
ATOM 1617 O O . ILE A 1 198 ? -14.332 5.149 27.441 1.00 92.00 198 ILE A O 1
ATOM 1621 N N . ASP A 1 199 ? -15.139 3.368 26.323 1.00 87.44 199 ASP A N 1
ATOM 1622 C CA . ASP A 1 199 ? -16.379 3.201 27.093 1.00 87.44 199 ASP A CA 1
ATOM 1623 C C . ASP A 1 199 ? -16.119 2.858 28.576 1.00 87.44 199 ASP A C 1
ATOM 1625 O O . ASP A 1 199 ? -16.589 3.547 29.478 1.00 87.44 199 ASP A O 1
ATOM 1629 N N . SER A 1 200 ? -15.294 1.841 28.861 1.00 81.00 200 SER A N 1
ATOM 1630 C CA . SER A 1 200 ? -15.095 1.336 30.231 1.00 81.00 200 SER A CA 1
ATOM 1631 C C . SER A 1 200 ? -14.256 2.238 31.133 1.00 81.00 200 SER A C 1
ATOM 1633 O O . SER A 1 200 ? -14.305 2.099 32.354 1.00 81.00 200 SER A O 1
ATOM 1635 N N . SER A 1 201 ? -13.421 3.094 30.544 1.00 75.62 201 SER A N 1
ATOM 1636 C CA . SER A 1 201 ? -12.445 3.905 31.278 1.00 75.62 201 SER A CA 1
ATOM 1637 C C . SER A 1 201 ? -12.767 5.402 31.245 1.00 75.62 201 SER A C 1
ATOM 1639 O O . SER A 1 201 ? -11.975 6.189 31.755 1.00 75.62 201 SER A O 1
ATOM 1641 N N . PHE A 1 202 ? -13.919 5.787 30.675 1.00 75.62 202 PHE A N 1
ATOM 1642 C CA . PHE A 1 202 ? -14.347 7.179 30.465 1.00 75.62 202 PHE A CA 1
ATOM 1643 C C . PHE A 1 202 ? -13.281 8.051 29.772 1.00 75.62 202 PHE A C 1
ATOM 1645 O O . PHE A 1 202 ? -13.203 9.259 30.002 1.00 75.62 202 PHE A O 1
ATOM 1652 N N . LEU A 1 203 ? -12.438 7.437 28.935 1.00 79.06 203 LEU A N 1
ATOM 1653 C CA . LEU A 1 203 ? -11.343 8.129 28.260 1.00 79.06 203 LEU A CA 1
ATOM 1654 C C . LEU A 1 203 ? -11.889 8.946 27.090 1.00 79.06 203 LEU A C 1
ATOM 1656 O O . LEU A 1 203 ? -12.768 8.498 26.351 1.00 79.06 203 LEU A O 1
ATOM 1660 N N . GLY A 1 204 ? -11.333 10.139 26.885 1.00 78.88 204 GLY A N 1
ATOM 1661 C CA . GLY A 1 204 ? -11.596 10.907 25.672 1.00 78.88 204 GLY A CA 1
ATOM 1662 C C . GLY A 1 204 ? -11.091 10.169 24.428 1.00 78.88 204 GLY A C 1
ATOM 1663 O O . GLY A 1 204 ? -10.139 9.392 24.498 1.00 78.88 204 GLY A O 1
ATOM 1664 N N . LYS A 1 205 ? -11.685 10.451 23.261 1.00 80.38 205 LYS A N 1
ATOM 1665 C CA . LYS A 1 205 ? -11.208 9.919 21.968 1.00 80.38 205 LYS A CA 1
ATOM 1666 C C . LYS A 1 205 ? -9.717 10.200 21.727 1.00 80.38 205 LYS A C 1
ATOM 1668 O O . LYS A 1 205 ? -9.021 9.362 21.164 1.00 80.38 205 LYS A O 1
ATOM 1673 N N . ASP A 1 206 ? -9.250 11.364 22.176 1.00 82.62 206 ASP A N 1
ATOM 1674 C CA . ASP A 1 206 ? -7.875 11.842 22.016 1.00 82.62 206 ASP A CA 1
ATOM 1675 C C . ASP A 1 206 ? -6.905 11.365 23.114 1.00 82.62 206 ASP A C 1
ATOM 1677 O O . ASP A 1 206 ? -5.742 11.775 23.112 1.00 82.62 206 ASP A O 1
ATOM 1681 N N . ASP A 1 207 ? -7.347 10.520 24.053 1.00 88.44 207 ASP A N 1
ATOM 1682 C CA . ASP A 1 207 ? -6.536 10.117 25.205 1.00 88.44 207 ASP A CA 1
ATOM 1683 C C . ASP A 1 207 ? -5.229 9.392 24.791 1.00 88.44 207 ASP A C 1
ATOM 1685 O O . ASP A 1 207 ? -5.259 8.491 23.939 1.00 88.44 207 ASP A O 1
ATOM 1689 N N . PRO A 1 208 ? -4.067 9.738 25.384 1.00 89.31 208 PRO A N 1
ATOM 1690 C CA . PRO A 1 208 ? -2.784 9.123 25.045 1.00 89.31 208 PRO A CA 1
ATOM 1691 C C . PRO A 1 208 ? -2.743 7.592 25.163 1.00 89.31 208 PRO A C 1
ATOM 1693 O O . PRO A 1 208 ? -2.044 6.947 24.377 1.00 89.31 208 PRO A O 1
ATOM 1696 N N . GLU A 1 209 ? -3.488 6.980 26.090 1.00 90.25 209 GLU A N 1
ATOM 1697 C CA . GLU A 1 209 ? -3.528 5.518 26.230 1.00 90.25 209 GLU A CA 1
ATOM 1698 C C . GLU A 1 209 ? -4.294 4.848 25.076 1.00 90.25 209 GLU A C 1
ATOM 1700 O O . GLU A 1 209 ? -3.931 3.743 24.664 1.00 90.25 209 GLU A O 1
ATOM 1705 N N . ILE A 1 210 ? -5.279 5.527 24.473 1.00 91.06 210 ILE A N 1
ATOM 1706 C CA . ILE A 1 210 ? -5.951 5.052 23.252 1.00 91.06 210 ILE A CA 1
ATOM 1707 C C . ILE A 1 210 ? -4.972 5.064 22.073 1.00 91.06 210 ILE A C 1
ATOM 1709 O O . ILE A 1 210 ? -4.832 4.051 21.385 1.00 91.06 210 ILE A O 1
ATOM 1713 N N . GLN A 1 211 ? -4.220 6.154 21.888 1.00 90.44 211 GLN A N 1
ATOM 1714 C CA . GLN A 1 211 ? -3.207 6.266 20.827 1.00 90.44 211 GLN A CA 1
ATOM 1715 C C . GLN A 1 211 ? -2.101 5.205 20.977 1.00 90.44 211 GLN A C 1
ATOM 1717 O O . GLN A 1 211 ? -1.717 4.526 20.021 1.00 90.44 211 GLN A O 1
ATOM 1722 N N . LYS A 1 212 ? -1.622 5.000 22.206 1.00 93.25 212 LYS A N 1
ATOM 1723 C CA . LYS A 1 212 ? -0.664 3.950 22.580 1.00 93.25 212 LYS A CA 1
ATOM 1724 C C . LYS A 1 212 ? -1.212 2.546 22.302 1.00 93.25 212 LYS A C 1
ATOM 1726 O O . LYS A 1 212 ? -0.474 1.689 21.808 1.00 93.25 212 LYS A O 1
ATOM 1731 N N . TYR A 1 213 ? -2.503 2.305 22.546 1.00 95.56 213 TYR A N 1
ATOM 1732 C CA . TYR A 1 213 ? -3.145 1.037 22.195 1.00 95.56 213 TYR A CA 1
ATOM 1733 C C . TYR A 1 213 ? -3.296 0.848 20.676 1.00 95.56 213 TYR A C 1
ATOM 1735 O O . TYR A 1 213 ? -3.069 -0.259 20.186 1.00 95.56 213 TYR A O 1
ATOM 1743 N N . GLN A 1 214 ? -3.605 1.900 19.908 1.00 94.31 214 GLN A N 1
ATOM 1744 C CA . GLN A 1 214 ? -3.629 1.845 18.438 1.00 94.31 214 GLN A CA 1
ATOM 1745 C C . GLN A 1 214 ? -2.250 1.479 17.863 1.00 94.31 214 GLN A C 1
ATOM 1747 O O . GLN A 1 214 ? -2.161 0.611 16.994 1.00 94.31 214 GLN A O 1
ATOM 1752 N N . ILE A 1 215 ? -1.164 2.050 18.400 1.00 95.00 215 ILE A N 1
ATOM 1753 C CA . ILE A 1 215 ? 0.220 1.691 18.036 1.00 95.00 215 ILE A CA 1
ATOM 1754 C C . ILE A 1 215 ? 0.513 0.219 18.369 1.00 95.00 215 ILE A C 1
ATOM 1756 O O . ILE A 1 215 ? 1.066 -0.507 17.542 1.00 95.00 215 ILE A O 1
ATOM 1760 N N . HIS A 1 216 ? 0.112 -0.259 19.552 1.00 96.31 216 HIS A N 1
ATOM 1761 C CA . HIS A 1 216 ? 0.236 -1.675 19.919 1.00 96.31 216 HIS A CA 1
ATOM 1762 C C . HIS A 1 216 ? -0.536 -2.594 18.951 1.00 96.31 216 HIS A C 1
ATOM 1764 O O . HIS A 1 216 ? 0.004 -3.606 18.501 1.00 96.31 216 HIS A O 1
ATOM 1770 N N . ALA A 1 217 ? -1.772 -2.236 18.597 1.00 96.75 217 ALA A N 1
ATOM 1771 C CA . ALA A 1 217 ? -2.589 -2.980 17.643 1.00 96.75 217 ALA A CA 1
ATOM 1772 C C . ALA A 1 217 ? -1.950 -3.009 16.242 1.00 96.75 217 ALA A C 1
ATOM 1774 O O . ALA A 1 217 ? -1.867 -4.070 15.628 1.00 96.75 217 ALA A O 1
ATOM 1775 N N . LEU A 1 218 ? -1.411 -1.885 15.755 1.00 97.00 218 LEU A N 1
ATOM 1776 C CA . LEU A 1 218 ? -0.672 -1.839 14.488 1.00 97.00 218 LEU A CA 1
ATOM 1777 C C . LEU A 1 218 ? 0.591 -2.705 14.508 1.00 97.00 218 LEU A C 1
ATOM 1779 O O . LEU A 1 218 ? 0.868 -3.387 13.524 1.00 97.00 218 LEU A O 1
ATOM 1783 N N . LYS A 1 219 ? 1.322 -2.754 15.628 1.00 97.12 219 LYS A N 1
ATOM 1784 C CA . LYS A 1 219 ? 2.485 -3.644 15.793 1.00 97.12 219 LYS A CA 1
ATOM 1785 C C . LYS A 1 219 ? 2.100 -5.129 15.751 1.00 97.12 219 LYS A C 1
ATOM 1787 O O . LYS A 1 219 ? 2.883 -5.939 15.256 1.00 97.12 219 LYS A O 1
ATOM 1792 N N . ASP A 1 220 ? 0.903 -5.502 16.205 1.00 97.44 220 ASP A N 1
ATOM 1793 C CA . ASP A 1 220 ? 0.374 -6.864 16.036 1.00 97.44 220 ASP A CA 1
ATOM 1794 C C . ASP A 1 220 ? 0.021 -7.172 14.570 1.00 97.44 220 ASP A C 1
ATOM 1796 O O . ASP A 1 220 ? 0.437 -8.201 14.035 1.00 97.44 220 ASP A O 1
ATOM 1800 N N . ILE A 1 221 ? -0.649 -6.245 13.877 1.00 97.88 221 ILE A N 1
ATOM 1801 C CA . ILE A 1 221 ? -0.948 -6.376 12.442 1.00 97.88 221 ILE A CA 1
ATOM 1802 C C . ILE A 1 221 ? 0.336 -6.482 11.607 1.00 97.88 221 ILE A C 1
ATOM 1804 O O . ILE A 1 221 ? 0.439 -7.363 10.753 1.00 97.88 221 ILE A O 1
ATOM 1808 N N . TYR A 1 222 ? 1.344 -5.657 11.897 1.00 97.00 222 TYR A N 1
ATOM 1809 C CA . TYR A 1 222 ? 2.661 -5.710 11.261 1.00 97.00 222 TYR A CA 1
ATOM 1810 C C . TYR A 1 222 ? 3.312 -7.096 11.398 1.00 97.00 222 TYR A C 1
ATOM 1812 O O . TYR A 1 222 ? 3.808 -7.641 10.413 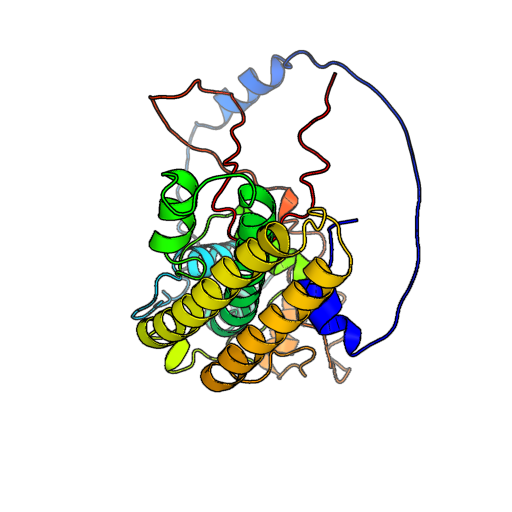1.00 97.00 222 TYR A O 1
ATOM 1820 N N . ARG A 1 223 ? 3.239 -7.726 12.583 1.00 96.88 223 ARG A N 1
ATOM 1821 C CA . ARG A 1 223 ? 3.742 -9.097 12.808 1.00 96.88 223 ARG A CA 1
ATOM 1822 C C . ARG A 1 223 ? 3.038 -10.137 11.933 1.00 96.88 223 ARG A C 1
ATOM 1824 O O . ARG A 1 223 ? 3.687 -11.058 11.443 1.00 96.88 223 ARG A O 1
ATOM 1831 N N . VAL A 1 224 ? 1.729 -9.993 11.709 1.00 95.94 224 VAL A N 1
ATOM 1832 C CA . VAL A 1 224 ? 0.990 -10.863 10.779 1.00 95.94 224 VAL A CA 1
ATOM 1833 C C . VAL A 1 224 ? 1.447 -10.628 9.339 1.00 95.94 224 VAL A C 1
ATOM 1835 O O . VAL A 1 224 ? 1.636 -11.601 8.611 1.00 95.94 224 VAL A O 1
ATOM 1838 N N . LEU A 1 225 ? 1.655 -9.373 8.930 1.00 95.94 225 LEU A N 1
ATOM 1839 C CA . LEU A 1 225 ? 2.106 -9.037 7.577 1.00 95.94 225 LEU A CA 1
ATOM 1840 C C . LEU A 1 225 ? 3.493 -9.611 7.281 1.00 95.94 225 LEU A C 1
ATOM 1842 O O . LEU A 1 225 ? 3.624 -10.354 6.309 1.00 95.94 225 LEU A O 1
ATOM 1846 N N . ILE A 1 226 ? 4.492 -9.381 8.142 1.00 95.62 226 ILE A N 1
ATOM 1847 C CA . ILE A 1 226 ? 5.853 -9.900 7.909 1.00 95.62 226 ILE A CA 1
ATOM 1848 C C . ILE A 1 226 ? 5.904 -11.432 7.851 1.00 95.62 226 ILE A C 1
ATOM 1850 O O . ILE A 1 226 ? 6.685 -11.989 7.085 1.00 95.62 226 ILE A O 1
ATOM 1854 N N . ALA A 1 227 ? 5.029 -12.126 8.587 1.00 93.44 227 ALA A N 1
ATOM 1855 C CA . ALA A 1 227 ? 4.942 -13.586 8.557 1.00 93.44 227 ALA A CA 1
ATOM 1856 C C . ALA A 1 227 ? 4.378 -14.153 7.236 1.00 93.44 227 ALA A C 1
ATOM 1858 O O . ALA A 1 227 ? 4.599 -15.325 6.939 1.00 93.44 227 ALA A O 1
ATOM 1859 N N . HIS A 1 228 ? 3.651 -13.351 6.448 1.00 90.81 228 HIS A N 1
ATOM 1860 C CA . HIS A 1 228 ? 3.076 -13.766 5.158 1.00 90.81 228 HIS A CA 1
ATOM 1861 C C . HIS A 1 228 ? 3.793 -13.156 3.943 1.00 90.81 228 HIS A C 1
ATOM 1863 O O . HIS A 1 228 ? 3.747 -13.748 2.863 1.00 90.81 228 HIS A O 1
ATOM 1869 N N . LEU A 1 229 ? 4.389 -11.970 4.106 1.00 93.19 229 LEU A N 1
ATOM 1870 C CA . LEU A 1 229 ? 4.902 -11.116 3.029 1.00 93.19 229 LEU A CA 1
ATOM 1871 C C . LEU A 1 229 ? 6.405 -10.802 3.142 1.00 93.19 229 LEU A C 1
ATOM 1873 O O . LEU A 1 229 ? 6.973 -10.253 2.205 1.00 93.19 229 LEU A O 1
ATOM 1877 N N . GLY A 1 230 ? 7.053 -11.148 4.259 1.00 91.56 230 GLY A N 1
ATOM 1878 C CA . GLY A 1 230 ? 8.422 -10.726 4.556 1.00 91.56 230 GLY A CA 1
ATOM 1879 C C . GLY A 1 230 ? 8.510 -9.305 5.125 1.00 91.56 230 GLY A C 1
ATOM 1880 O O . GLY A 1 230 ? 7.507 -8.613 5.298 1.00 91.56 230 GLY A O 1
ATOM 1881 N N . VAL A 1 231 ? 9.728 -8.885 5.467 1.00 90.25 231 VAL A N 1
ATOM 1882 C CA . VAL A 1 231 ? 10.005 -7.521 5.949 1.00 90.25 231 VAL A CA 1
ATOM 1883 C C . VAL A 1 231 ? 9.880 -6.544 4.769 1.00 90.25 231 VAL A C 1
ATOM 1885 O O . VAL A 1 231 ? 10.433 -6.835 3.707 1.00 90.25 231 VAL A O 1
ATOM 1888 N N . PRO A 1 232 ? 9.171 -5.409 4.914 1.00 88.38 232 PRO A N 1
ATOM 1889 C CA . PRO A 1 232 ? 9.019 -4.439 3.835 1.00 88.38 232 PRO A CA 1
ATOM 1890 C C . PRO A 1 232 ? 10.357 -3.774 3.496 1.00 88.38 232 PRO A C 1
ATOM 1892 O O . PRO A 1 232 ? 11.120 -3.390 4.386 1.00 88.38 232 PRO A O 1
ATOM 1895 N N . ILE A 1 233 ? 10.620 -3.625 2.199 1.00 92.12 233 ILE A N 1
ATOM 1896 C CA . ILE A 1 233 ? 11.874 -3.083 1.665 1.00 92.12 233 ILE A CA 1
ATOM 1897 C C . ILE A 1 233 ? 11.935 -1.573 1.927 1.00 92.12 233 ILE A C 1
ATOM 1899 O O . ILE A 1 233 ? 11.072 -0.832 1.464 1.00 92.12 233 ILE A O 1
ATOM 1903 N N . GLN A 1 234 ? 12.955 -1.133 2.667 1.00 92.75 234 GLN A N 1
ATOM 1904 C CA . GLN A 1 234 ? 13.234 0.291 2.923 1.00 92.75 234 GLN A CA 1
ATOM 1905 C C . GLN A 1 234 ? 14.284 0.844 1.952 1.00 92.75 234 GLN A C 1
ATOM 1907 O O . GLN A 1 234 ? 14.163 1.967 1.480 1.00 92.75 234 GLN A O 1
ATOM 1912 N N . GLU A 1 235 ? 15.275 0.019 1.610 1.00 94.25 235 GLU A N 1
ATOM 1913 C CA . GLU A 1 235 ? 16.314 0.297 0.623 1.00 94.25 235 GLU A CA 1
ATOM 1914 C C . GLU A 1 235 ? 16.597 -0.962 -0.198 1.00 94.25 235 GLU A C 1
ATOM 1916 O O . GLU A 1 235 ? 16.447 -2.085 0.295 1.00 94.25 235 GLU A O 1
ATOM 1921 N N . PHE A 1 236 ? 17.035 -0.778 -1.440 1.00 93.50 236 PHE A N 1
ATOM 1922 C CA . PHE A 1 236 ? 17.522 -1.850 -2.302 1.00 93.50 236 PHE A CA 1
ATOM 1923 C C . PHE A 1 236 ? 18.618 -1.341 -3.239 1.00 93.50 236 PHE A C 1
ATOM 1925 O O . PHE A 1 236 ? 18.688 -0.156 -3.561 1.00 93.50 236 PHE A O 1
ATOM 1932 N N . THR A 1 237 ? 19.480 -2.254 -3.687 1.00 92.50 237 THR A N 1
ATOM 1933 C CA . THR A 1 237 ? 20.482 -1.972 -4.719 1.00 92.50 237 THR A CA 1
ATOM 1934 C C . THR A 1 237 ? 19.916 -2.275 -6.100 1.00 92.50 237 THR A C 1
ATOM 1936 O O . THR A 1 237 ? 19.276 -3.311 -6.284 1.00 92.50 237 THR A O 1
ATOM 1939 N N . LEU A 1 238 ? 20.166 -1.395 -7.073 1.00 91.06 238 LEU A N 1
ATOM 1940 C CA . LEU A 1 238 ? 19.774 -1.645 -8.461 1.00 91.06 238 LEU A CA 1
ATOM 1941 C C . LEU A 1 238 ? 20.605 -2.765 -9.097 1.00 91.06 238 LEU A C 1
ATOM 1943 O O . LEU A 1 238 ? 21.830 -2.795 -8.967 1.00 91.06 238 LEU A O 1
ATOM 1947 N N . ASP A 1 239 ? 19.939 -3.638 -9.853 1.00 89.62 239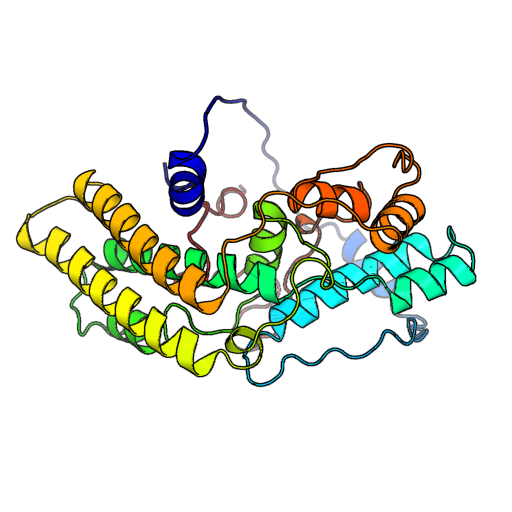 ASP A N 1
ATOM 1948 C CA . ASP A 1 239 ? 20.609 -4.535 -10.793 1.00 89.62 239 ASP A CA 1
ATOM 1949 C C . ASP A 1 239 ? 20.960 -3.811 -12.115 1.00 89.62 239 ASP A C 1
ATOM 1951 O O . ASP A 1 239 ? 20.686 -2.621 -12.306 1.00 89.62 239 ASP A O 1
ATOM 1955 N N . SER A 1 240 ? 21.609 -4.519 -13.043 1.00 89.56 240 SER A N 1
ATOM 1956 C CA . SER A 1 240 ? 22.024 -3.954 -14.334 1.00 89.56 240 SER A CA 1
ATOM 1957 C C . SER A 1 240 ? 20.853 -3.512 -15.220 1.00 89.56 240 SER A C 1
ATOM 1959 O O . SER A 1 240 ? 21.000 -2.544 -15.970 1.00 89.56 240 SER A O 1
ATOM 1961 N N . ASN A 1 241 ? 19.699 -4.180 -15.139 1.00 91.81 241 ASN A N 1
ATOM 1962 C CA . ASN A 1 241 ? 18.518 -3.793 -15.900 1.00 91.81 241 ASN A CA 1
ATOM 1963 C C . ASN A 1 241 ? 17.903 -2.530 -15.301 1.00 91.81 241 ASN A C 1
ATOM 1965 O O . ASN A 1 241 ? 17.654 -1.576 -16.032 1.00 91.81 241 ASN A O 1
ATOM 1969 N N . GLU A 1 242 ? 17.738 -2.486 -13.981 1.00 92.19 242 GLU A N 1
ATOM 1970 C CA . GLU A 1 242 ? 17.179 -1.328 -13.280 1.00 92.19 242 GLU A CA 1
ATOM 1971 C C . GLU A 1 242 ? 18.055 -0.078 -13.418 1.00 92.19 242 GLU A C 1
ATOM 1973 O O . GLU A 1 242 ? 17.543 1.003 -13.702 1.00 92.19 242 GLU A O 1
ATOM 1978 N N . SER A 1 243 ? 19.382 -0.219 -13.331 1.00 91.12 243 SER A N 1
ATOM 1979 C CA . SER A 1 243 ? 20.311 0.884 -13.616 1.00 91.12 243 SER A CA 1
ATOM 1980 C C . SER A 1 243 ? 20.130 1.411 -15.049 1.00 91.12 243 SER A C 1
ATOM 1982 O O . SER A 1 243 ? 20.069 2.621 -15.272 1.00 91.12 243 SER A O 1
ATOM 1984 N N . THR A 1 244 ? 19.932 0.509 -16.020 1.00 91.75 244 THR A N 1
ATOM 1985 C CA . THR A 1 244 ? 19.651 0.869 -17.420 1.00 91.75 244 THR A CA 1
ATOM 1986 C C . THR A 1 244 ? 18.292 1.568 -17.575 1.00 91.75 244 THR A C 1
ATOM 1988 O O . THR A 1 244 ? 18.205 2.568 -18.290 1.00 91.75 244 THR A O 1
ATOM 1991 N N . LEU A 1 245 ? 17.240 1.111 -16.880 1.00 92.50 245 LEU A N 1
ATOM 1992 C CA . LEU A 1 245 ? 15.928 1.774 -16.850 1.00 92.50 245 LEU A CA 1
ATOM 1993 C C . LEU A 1 245 ? 16.050 3.207 -16.307 1.00 92.50 245 LEU A C 1
ATOM 1995 O O . LEU A 1 245 ? 15.548 4.141 -16.937 1.00 92.50 245 LEU A O 1
ATOM 1999 N N . CYS A 1 246 ? 16.764 3.397 -15.193 1.00 90.81 246 CYS A N 1
ATOM 2000 C CA . CYS A 1 246 ? 17.014 4.714 -14.609 1.00 90.81 246 CYS A CA 1
ATOM 2001 C C . CYS A 1 246 ? 17.814 5.631 -15.548 1.00 90.81 246 CYS A C 1
ATOM 2003 O O . CYS A 1 246 ? 17.426 6.783 -15.712 1.00 90.81 246 CYS A O 1
ATOM 2005 N N . THR A 1 247 ? 18.856 5.147 -16.235 1.00 90.31 247 THR A N 1
ATOM 2006 C CA . THR A 1 247 ? 19.594 5.949 -17.235 1.00 90.31 247 THR A CA 1
ATOM 2007 C C . THR A 1 247 ? 18.736 6.342 -18.443 1.00 90.31 247 THR A C 1
ATOM 2009 O O . THR A 1 247 ? 18.856 7.462 -18.934 1.00 90.31 247 THR A O 1
ATOM 2012 N N . ILE A 1 248 ? 17.861 5.456 -18.933 1.00 90.19 248 ILE A N 1
ATOM 2013 C CA . ILE A 1 248 ? 16.978 5.763 -20.074 1.00 90.19 248 ILE A CA 1
ATOM 2014 C C . ILE A 1 248 ? 15.914 6.803 -19.689 1.00 90.19 248 ILE A C 1
ATOM 2016 O O . ILE A 1 248 ? 15.595 7.683 -20.491 1.00 90.19 248 ILE A O 1
ATOM 2020 N N . LEU A 1 249 ? 15.352 6.697 -18.482 1.00 89.19 249 LEU A N 1
ATOM 2021 C CA . LEU A 1 249 ? 14.245 7.539 -18.014 1.00 89.19 249 LEU A CA 1
ATOM 2022 C C . LEU A 1 249 ? 14.712 8.825 -17.312 1.00 89.19 249 LEU A C 1
ATOM 2024 O O . LEU A 1 249 ? 13.945 9.780 -17.207 1.00 89.19 249 LEU A O 1
ATOM 2028 N N . ASN A 1 250 ? 15.969 8.903 -16.882 1.00 88.69 250 ASN A N 1
ATOM 2029 C CA . ASN A 1 250 ? 16.543 10.088 -16.260 1.00 88.69 250 ASN A CA 1
ATOM 2030 C C . ASN A 1 250 ? 17.961 10.356 -16.796 1.00 88.69 250 ASN A C 1
ATOM 2032 O O . ASN A 1 250 ? 18.924 9.757 -16.319 1.00 88.69 250 ASN A O 1
ATOM 2036 N N . PRO A 1 251 ? 18.121 11.307 -17.739 1.00 81.19 251 PRO A N 1
ATOM 2037 C CA . PRO A 1 251 ? 19.425 11.675 -18.296 1.00 81.19 251 PRO A CA 1
ATOM 2038 C C . PRO A 1 251 ? 20.453 12.177 -17.269 1.00 81.19 251 PRO A C 1
ATOM 2040 O O . PRO A 1 251 ? 21.644 12.186 -17.565 1.00 81.19 251 PRO A O 1
ATOM 2043 N N . ASN A 1 252 ? 20.011 12.591 -16.075 1.00 84.38 252 ASN A N 1
ATOM 2044 C CA . ASN A 1 252 ? 20.881 13.041 -14.987 1.00 84.38 252 ASN A CA 1
ATOM 2045 C C . ASN A 1 252 ? 21.315 11.889 -14.052 1.00 84.38 252 ASN A C 1
ATOM 2047 O O . ASN A 1 252 ? 22.057 12.123 -13.098 1.00 84.38 252 ASN A O 1
ATOM 2051 N N . PHE A 1 253 ? 20.859 10.653 -14.287 1.00 86.38 253 PHE A N 1
ATOM 2052 C CA . PHE A 1 253 ? 21.181 9.496 -13.451 1.00 86.38 253 PHE A CA 1
ATOM 2053 C C . PHE A 1 253 ? 22.601 8.967 -13.720 1.00 86.38 253 PHE A C 1
ATOM 2055 O O . PHE A 1 253 ? 22.906 8.452 -14.798 1.00 86.38 253 PHE A O 1
ATOM 2062 N N . ASN A 1 254 ? 23.479 9.064 -12.719 1.00 81.75 254 ASN A N 1
ATOM 2063 C CA . ASN A 1 254 ? 24.884 8.663 -12.819 1.00 81.75 254 ASN A CA 1
ATOM 2064 C C . ASN A 1 254 ? 25.082 7.158 -12.561 1.00 81.75 254 ASN A C 1
ATOM 2066 O O . ASN A 1 254 ? 25.555 6.770 -11.495 1.00 81.75 254 ASN A O 1
ATOM 2070 N N . SER A 1 255 ? 24.795 6.316 -13.556 1.00 72.06 255 SER A N 1
ATOM 2071 C CA . SER A 1 255 ? 24.866 4.841 -13.490 1.00 72.06 255 SER A CA 1
ATOM 2072 C C . SER A 1 255 ? 26.190 4.217 -13.015 1.00 72.06 255 SER A C 1
ATOM 2074 O O . SER A 1 255 ? 26.222 3.017 -12.751 1.00 72.06 255 SER A O 1
ATOM 2076 N N . ASN A 1 256 ? 27.269 4.993 -12.869 1.00 64.12 256 ASN A N 1
ATOM 2077 C CA . ASN A 1 256 ? 28.582 4.508 -12.430 1.00 64.12 256 ASN A CA 1
ATOM 2078 C C . ASN A 1 256 ? 28.732 4.364 -10.902 1.00 64.12 256 ASN A C 1
ATOM 2080 O O . ASN A 1 256 ? 29.757 3.859 -10.442 1.00 64.12 256 ASN A O 1
ATOM 2084 N N . ALA A 1 257 ? 27.761 4.819 -10.103 1.00 62.94 257 ALA A N 1
ATOM 2085 C CA . ALA A 1 257 ? 27.760 4.616 -8.654 1.00 62.94 257 ALA A CA 1
ATOM 2086 C C . ALA A 1 257 ? 27.024 3.323 -8.242 1.00 62.94 257 ALA A C 1
ATOM 2088 O O . ALA A 1 257 ? 26.124 2.839 -8.926 1.00 62.94 257 ALA A O 1
ATOM 2089 N N . SER A 1 258 ? 27.384 2.774 -7.078 1.00 58.66 258 SER A N 1
ATOM 2090 C CA . SER A 1 258 ? 26.632 1.686 -6.440 1.00 58.66 258 SER A CA 1
ATOM 2091 C C . SER A 1 258 ? 25.409 2.264 -5.725 1.00 58.66 258 SER A C 1
ATOM 2093 O O . SER A 1 258 ? 25.491 2.633 -4.554 1.00 58.66 258 SER A O 1
ATOM 2095 N N . HIS A 1 259 ? 24.281 2.361 -6.426 1.00 70.75 259 HIS A N 1
ATOM 2096 C CA . HIS A 1 259 ? 23.047 2.930 -5.881 1.00 70.75 259 HIS A CA 1
ATOM 2097 C C . HIS A 1 259 ? 22.330 1.933 -4.963 1.00 70.75 259 HIS A C 1
ATOM 2099 O O . HIS A 1 259 ? 21.574 1.090 -5.447 1.00 70.75 259 HIS A O 1
ATOM 2105 N N . SER A 1 260 ? 22.529 2.060 -3.646 1.00 87.50 260 SER A N 1
ATOM 2106 C CA . SER A 1 260 ? 21.411 1.827 -2.721 1.00 87.50 260 SER A CA 1
ATOM 2107 C C . SER A 1 260 ? 20.434 2.987 -2.891 1.00 87.50 260 SER A C 1
ATOM 2109 O O . SER A 1 260 ? 20.874 4.131 -3.027 1.00 87.50 260 SER A O 1
ATOM 2111 N N . MET A 1 261 ? 19.137 2.710 -2.925 1.00 90.38 261 MET A N 1
ATOM 2112 C CA . MET A 1 261 ? 18.108 3.744 -3.000 1.00 90.38 261 MET A CA 1
ATOM 2113 C C . MET A 1 261 ? 16.828 3.319 -2.295 1.00 90.38 261 MET A C 1
ATOM 2115 O O . MET A 1 261 ? 16.538 2.123 -2.172 1.00 90.38 261 MET A O 1
ATOM 2119 N N . THR A 1 2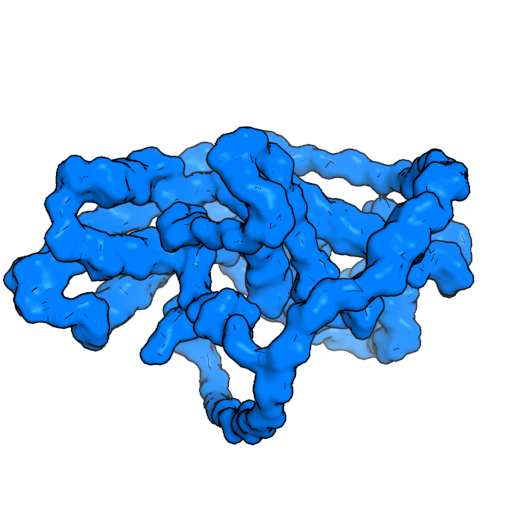62 ? 16.047 4.304 -1.853 1.00 95.00 262 THR A N 1
ATOM 2120 C CA . THR A 1 262 ? 14.715 4.041 -1.317 1.00 95.00 262 THR A CA 1
ATOM 2121 C C . THR A 1 262 ? 13.699 3.825 -2.452 1.00 95.00 262 THR A C 1
ATOM 2123 O O . THR A 1 262 ? 13.881 4.317 -3.571 1.00 95.00 262 THR A O 1
ATOM 2126 N N . PRO A 1 263 ? 12.578 3.137 -2.184 1.00 96.31 263 PRO A N 1
ATOM 2127 C CA . PRO A 1 263 ? 11.438 3.044 -3.101 1.00 96.31 263 PRO A CA 1
ATOM 2128 C C . PRO A 1 263 ? 10.879 4.403 -3.567 1.00 96.31 263 PRO A C 1
ATOM 2130 O O . PRO A 1 263 ? 10.370 4.524 -4.685 1.00 96.31 263 PRO A O 1
ATOM 2133 N N . VAL A 1 264 ? 10.983 5.438 -2.726 1.00 94.69 264 VAL A N 1
ATOM 2134 C CA . VAL A 1 264 ? 10.560 6.813 -3.041 1.00 94.69 264 VAL A CA 1
ATOM 2135 C C . VAL A 1 264 ? 11.556 7.478 -3.997 1.00 94.69 264 VAL A C 1
ATOM 2137 O O . VAL A 1 264 ? 11.144 8.033 -5.016 1.00 94.69 264 VAL A O 1
ATOM 2140 N N . ASP A 1 265 ? 12.861 7.333 -3.751 1.00 92.75 265 ASP A N 1
ATOM 2141 C CA . ASP A 1 265 ? 13.904 7.828 -4.661 1.00 92.75 265 ASP A CA 1
ATOM 2142 C C . ASP A 1 265 ? 13.829 7.144 -6.028 1.00 92.75 265 ASP A C 1
ATOM 2144 O O . ASP A 1 265 ? 13.978 7.805 -7.055 1.00 92.75 265 ASP A O 1
ATOM 2148 N N . TYR A 1 266 ? 13.553 5.836 -6.067 1.00 94.06 266 TYR A N 1
ATOM 2149 C CA . TYR A 1 266 ? 13.351 5.094 -7.314 1.00 94.06 266 TYR A CA 1
ATOM 2150 C C . TYR A 1 266 ? 12.134 5.625 -8.085 1.00 94.06 266 TYR A C 1
ATOM 2152 O O . TYR A 1 266 ? 12.246 5.919 -9.277 1.00 94.06 266 TYR A O 1
ATOM 2160 N N . PHE A 1 267 ? 10.994 5.841 -7.413 1.00 93.81 267 PHE A N 1
ATOM 2161 C CA . PHE A 1 267 ? 9.817 6.462 -8.032 1.00 93.81 267 PHE A CA 1
ATOM 2162 C C . PHE A 1 267 ? 10.145 7.829 -8.653 1.00 93.81 267 PHE A C 1
ATOM 2164 O O . PHE A 1 267 ? 9.872 8.047 -9.839 1.00 93.81 267 PHE A O 1
ATOM 2171 N N . HIS A 1 268 ? 10.763 8.732 -7.886 1.00 91.81 268 HIS A N 1
ATOM 2172 C CA . HIS A 1 268 ? 11.145 10.063 -8.364 1.00 91.81 268 HIS A CA 1
ATOM 2173 C C . HIS A 1 268 ? 12.221 10.024 -9.455 1.00 91.81 268 HIS A C 1
ATOM 2175 O O . HIS A 1 268 ? 12.165 10.818 -10.393 1.00 91.81 268 HIS A O 1
ATOM 2181 N N . THR A 1 269 ? 13.151 9.068 -9.398 1.00 91.19 269 THR A N 1
ATOM 2182 C CA . THR A 1 269 ? 14.168 8.863 -10.437 1.00 91.19 269 THR A CA 1
ATOM 2183 C C . THR A 1 269 ? 13.529 8.469 -11.764 1.00 91.19 269 THR A C 1
ATOM 2185 O O . THR A 1 269 ? 13.897 9.031 -12.789 1.00 91.19 269 THR A O 1
ATOM 2188 N N . LEU A 1 270 ? 12.559 7.548 -11.767 1.00 90.56 270 LEU A N 1
ATOM 2189 C CA . LEU A 1 270 ? 11.882 7.117 -12.995 1.00 90.56 270 LEU A CA 1
ATOM 2190 C C . LEU A 1 270 ? 10.927 8.171 -13.570 1.00 90.56 270 LEU A C 1
ATOM 2192 O O . LEU A 1 270 ? 10.797 8.286 -14.787 1.00 90.56 270 LEU A O 1
ATOM 2196 N N . THR A 1 271 ? 10.209 8.894 -12.707 1.00 87.56 271 THR A N 1
ATOM 2197 C CA . THR A 1 271 ? 9.191 9.875 -13.127 1.00 87.56 271 THR A CA 1
ATOM 2198 C C . THR A 1 271 ? 9.766 11.237 -13.478 1.00 87.56 271 THR A C 1
ATOM 2200 O O . THR A 1 271 ? 9.258 11.895 -14.394 1.00 87.56 271 THR A O 1
ATOM 2203 N N . HIS A 1 272 ? 10.817 11.660 -12.772 1.00 76.50 272 HIS A N 1
ATOM 2204 C CA . HIS A 1 272 ? 11.320 13.031 -12.779 1.00 76.50 272 HIS A CA 1
ATOM 2205 C C . HIS A 1 272 ? 10.166 14.043 -12.572 1.00 76.50 272 HIS A C 1
ATOM 2207 O O . HIS A 1 272 ? 9.066 13.725 -12.124 1.00 76.50 272 HIS A O 1
ATOM 2213 N N . GLU A 1 273 ? 10.371 15.288 -12.982 1.00 76.44 273 GLU A N 1
ATOM 2214 C CA . GLU A 1 273 ? 9.332 16.323 -13.071 1.00 76.44 273 GLU A CA 1
ATOM 2215 C C . GLU A 1 273 ? 8.185 16.004 -14.060 1.00 76.44 273 GLU A C 1
ATOM 2217 O O . GLU A 1 273 ? 7.229 16.775 -14.150 1.00 76.44 273 GLU A O 1
ATOM 2222 N N . ARG A 1 274 ? 8.262 14.905 -14.834 1.00 78.31 274 ARG A N 1
ATOM 2223 C CA . ARG A 1 274 ? 7.337 14.622 -15.950 1.00 78.31 274 ARG A CA 1
ATOM 2224 C C . ARG A 1 274 ? 5.990 14.058 -15.508 1.00 78.31 274 ARG A C 1
ATOM 2226 O O . ARG A 1 274 ? 5.032 14.137 -16.272 1.00 78.31 274 ARG A O 1
ATOM 2233 N N . MET A 1 275 ? 5.909 13.485 -14.309 1.00 83.00 275 MET A N 1
ATOM 2234 C CA . MET A 1 275 ? 4.675 12.937 -13.750 1.00 83.00 275 MET A CA 1
ATOM 2235 C C . MET A 1 275 ? 4.516 13.375 -12.298 1.00 83.00 275 MET A C 1
ATOM 2237 O O . MET A 1 275 ? 5.365 13.096 -11.459 1.00 83.00 275 MET A O 1
ATOM 2241 N N . LYS A 1 276 ? 3.380 14.002 -11.995 1.00 83.81 276 LYS A N 1
ATOM 2242 C CA . LYS A 1 276 ? 2.922 14.269 -10.629 1.00 83.81 276 LYS A CA 1
ATOM 2243 C C . LYS A 1 276 ? 1.554 13.624 -10.482 1.00 83.81 276 LYS A C 1
ATOM 2245 O O . LYS A 1 276 ? 0.663 13.914 -11.278 1.00 83.81 276 LYS A O 1
ATOM 2250 N N . LEU A 1 277 ? 1.389 12.721 -9.516 1.00 84.56 277 LEU A N 1
ATOM 2251 C CA . LEU A 1 277 ? 0.131 11.982 -9.353 1.00 84.56 277 LEU A CA 1
ATOM 2252 C C . LEU A 1 277 ? -1.030 12.900 -8.936 1.00 84.56 277 LEU A C 1
ATOM 2254 O O . LEU A 1 277 ? -2.165 12.672 -9.349 1.00 84.56 277 LEU A O 1
ATOM 2258 N N . SER A 1 278 ? -0.717 14.004 -8.255 1.00 81.00 278 SER A N 1
ATOM 2259 C CA . SER A 1 278 ? -1.626 15.111 -7.949 1.00 81.00 278 SER A CA 1
ATOM 2260 C C . SER A 1 278 ? -2.229 15.831 -9.167 1.00 81.00 278 SER A C 1
ATOM 2262 O O . SER A 1 278 ? -3.233 16.520 -9.011 1.00 81.00 278 SER A O 1
ATOM 2264 N N . ASN A 1 279 ? -1.684 15.660 -10.379 1.00 84.12 279 ASN A N 1
ATOM 2265 C CA . ASN A 1 279 ? -2.251 16.249 -11.601 1.00 84.12 279 ASN A CA 1
ATOM 2266 C C . ASN A 1 279 ? -3.461 15.464 -12.155 1.00 84.12 279 ASN A C 1
ATOM 2268 O O . ASN A 1 279 ? -4.048 15.886 -13.151 1.00 84.12 279 ASN A O 1
ATOM 2272 N N . TYR A 1 280 ? -3.824 14.317 -11.567 1.00 85.56 280 TYR A N 1
ATOM 2273 C CA . TYR A 1 280 ? -4.900 13.453 -12.062 1.00 85.56 280 TYR A CA 1
ATOM 2274 C C . TYR A 1 280 ? -6.094 13.419 -11.102 1.00 85.56 280 TYR A C 1
ATOM 2276 O O . TYR A 1 280 ? -5.943 13.135 -9.915 1.00 85.56 280 TYR A O 1
ATOM 2284 N N . CYS A 1 281 ? -7.299 13.632 -11.632 1.00 83.94 281 CYS A N 1
ATOM 2285 C CA . CYS A 1 281 ? -8.553 13.577 -10.880 1.00 83.94 281 CYS A CA 1
ATOM 2286 C C . CYS A 1 281 ? -9.410 12.354 -11.258 1.00 83.94 281 CYS A C 1
ATOM 2288 O O . CYS A 1 281 ? -9.264 11.765 -12.331 1.00 83.94 281 CYS A O 1
ATOM 2290 N N . VAL A 1 282 ? -10.333 11.973 -10.369 1.00 84.00 282 VAL A N 1
ATOM 2291 C CA . VAL A 1 282 ? -11.287 10.878 -10.605 1.00 84.00 282 VAL A CA 1
ATOM 2292 C C . VAL A 1 282 ? -12.610 11.450 -11.100 1.00 84.00 282 VAL A C 1
ATOM 2294 O O . VAL A 1 282 ? -13.294 12.158 -10.365 1.00 84.00 282 VAL A O 1
ATOM 2297 N N . ILE A 1 283 ? -13.004 11.091 -12.322 1.00 87.81 283 ILE A N 1
ATOM 2298 C CA . ILE A 1 283 ? -14.321 11.416 -12.883 1.00 87.81 283 ILE A CA 1
ATOM 2299 C C . ILE A 1 283 ? -15.245 10.207 -12.697 1.00 87.81 283 ILE A C 1
ATOM 2301 O O . ILE A 1 283 ? -14.878 9.077 -13.023 1.00 87.81 283 ILE A O 1
ATOM 2305 N N . ILE A 1 284 ? -16.452 10.440 -12.177 1.00 85.56 284 ILE A N 1
ATOM 2306 C CA . ILE A 1 284 ? -17.471 9.409 -11.940 1.00 85.56 284 ILE A CA 1
ATOM 2307 C C . ILE A 1 284 ? -18.754 9.803 -12.670 1.00 85.56 284 ILE A C 1
ATOM 2309 O O . ILE A 1 284 ? -19.222 10.931 -12.543 1.00 85.56 284 ILE A O 1
ATOM 2313 N N . ASN A 1 285 ? -19.351 8.852 -13.390 1.00 90.12 285 ASN A N 1
ATOM 2314 C CA . ASN A 1 285 ? -20.696 8.989 -13.938 1.00 90.12 285 ASN A CA 1
ATOM 2315 C C . ASN A 1 285 ? -21.707 8.296 -13.007 1.00 90.12 285 ASN A C 1
ATOM 2317 O O . ASN A 1 285 ? -21.814 7.069 -13.009 1.00 90.12 285 ASN A O 1
ATOM 2321 N N . ASP A 1 286 ? -22.424 9.075 -12.192 1.00 87.00 286 ASP A N 1
ATOM 2322 C CA . ASP A 1 286 ? -23.497 8.588 -11.317 1.00 87.00 286 ASP A CA 1
ATOM 2323 C C . ASP A 1 286 ? -24.775 9.413 -11.521 1.00 87.00 286 ASP A C 1
ATOM 2325 O O . ASP A 1 286 ? -24.964 10.454 -10.896 1.00 87.00 286 ASP A O 1
ATOM 2329 N N . ASN A 1 287 ? -25.692 8.899 -12.347 1.00 90.94 287 ASN A N 1
ATOM 2330 C CA . ASN A 1 287 ? -26.986 9.522 -12.669 1.00 90.94 287 ASN A CA 1
ATOM 2331 C C . ASN A 1 287 ? -27.920 9.754 -11.455 1.00 90.94 287 ASN A C 1
ATOM 2333 O O . ASN A 1 287 ? -29.022 10.272 -11.623 1.00 90.94 287 ASN A O 1
ATOM 2337 N N . ARG A 1 288 ? -27.536 9.340 -10.238 1.00 91.12 288 ARG A N 1
ATOM 2338 C CA . ARG A 1 288 ? -28.266 9.613 -8.982 1.00 91.12 288 ARG A CA 1
ATOM 2339 C C . ARG A 1 288 ? -27.754 10.868 -8.263 1.00 91.12 288 ARG A C 1
ATOM 2341 O O . ARG A 1 288 ? -28.254 11.204 -7.189 1.00 91.12 288 ARG A O 1
ATOM 2348 N N . ARG A 1 289 ? -26.705 11.502 -8.789 1.00 86.12 289 ARG A N 1
ATOM 2349 C CA . ARG A 1 289 ? -26.007 12.660 -8.225 1.00 86.12 289 ARG A CA 1
ATOM 2350 C C . ARG A 1 289 ? -26.035 13.825 -9.213 1.00 86.12 289 ARG A C 1
ATOM 2352 O O . ARG A 1 289 ? -26.390 13.652 -10.374 1.00 86.12 289 ARG A O 1
ATOM 2359 N N . LEU A 1 290 ? -25.692 15.018 -8.736 1.00 86.56 290 LEU A N 1
ATOM 2360 C CA . LEU A 1 290 ? -25.545 16.181 -9.605 1.00 86.56 290 LEU A CA 1
ATOM 2361 C C . LEU A 1 290 ? -24.218 16.063 -10.360 1.00 86.56 290 LEU A C 1
ATOM 2363 O O . LEU A 1 290 ? -23.183 15.744 -9.772 1.00 86.56 290 LEU A O 1
ATOM 2367 N N . PHE A 1 291 ? -24.247 16.328 -11.664 1.00 86.25 291 PHE A N 1
ATOM 2368 C CA . PHE A 1 291 ? -23.025 16.476 -12.448 1.00 86.25 291 PHE A CA 1
ATOM 2369 C C . PHE A 1 291 ? -22.253 17.735 -12.015 1.00 86.25 291 PHE A C 1
ATOM 2371 O O . PHE A 1 291 ? -22.780 18.587 -11.299 1.00 86.25 291 PHE A O 1
ATOM 2378 N N . HIS A 1 292 ? -20.984 17.831 -12.423 1.00 84.81 292 HIS A N 1
ATOM 2379 C CA . HIS A 1 292 ? -20.087 18.957 -12.106 1.00 84.81 292 HIS A CA 1
ATOM 2380 C C . HIS A 1 292 ? -19.921 19.251 -10.598 1.00 84.81 292 HIS A C 1
ATOM 2382 O O . HIS A 1 292 ? -19.524 20.345 -10.216 1.00 84.81 292 HIS A O 1
ATOM 2388 N N . THR A 1 293 ? -20.205 18.269 -9.736 1.00 81.31 293 THR A N 1
ATOM 2389 C CA . THR A 1 293 ? -20.120 18.385 -8.273 1.00 81.31 293 THR A CA 1
ATOM 2390 C C . THR A 1 293 ? -19.032 17.458 -7.730 1.00 81.31 293 THR A C 1
ATOM 2392 O O . THR A 1 293 ? -18.956 16.291 -8.119 1.00 81.31 293 THR A O 1
ATOM 2395 N N . VAL A 1 294 ? -18.201 17.957 -6.811 1.00 84.06 294 VAL A N 1
ATOM 2396 C CA . VAL A 1 294 ? -17.192 17.149 -6.108 1.00 84.06 294 VAL A CA 1
ATOM 2397 C C . VAL A 1 294 ? -17.860 16.359 -4.980 1.00 84.06 294 VAL A C 1
ATOM 2399 O O . VAL A 1 294 ? -18.636 16.904 -4.198 1.00 84.06 294 VAL A O 1
ATOM 2402 N N . TYR A 1 295 ? -17.541 15.068 -4.876 1.00 81.25 295 TYR A N 1
ATOM 2403 C CA . TYR A 1 295 ? -18.066 14.182 -3.838 1.00 81.25 295 TYR A CA 1
ATOM 2404 C C . TYR A 1 295 ? -16.938 13.472 -3.091 1.00 81.25 295 TYR A C 1
ATOM 2406 O O . TYR A 1 295 ? -16.019 12.933 -3.704 1.00 81.25 295 TYR A O 1
ATOM 2414 N N . SER A 1 296 ? -17.055 13.399 -1.765 1.00 81.50 296 SER A N 1
ATOM 2415 C CA . SER A 1 296 ? -16.177 12.606 -0.905 1.00 81.50 296 SER A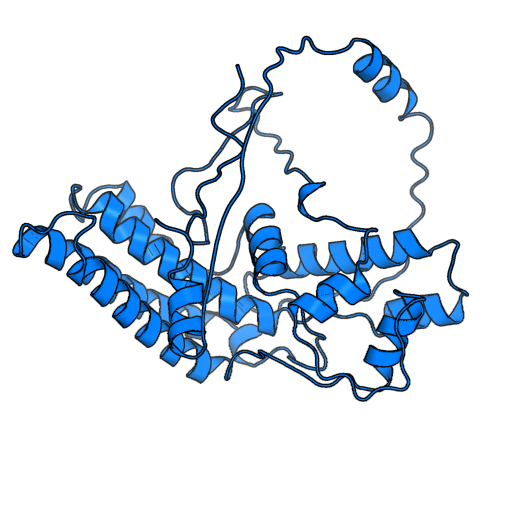 CA 1
ATOM 2416 C C . SER A 1 296 ? -16.959 11.490 -0.202 1.00 81.50 296 SER A C 1
ATOM 2418 O O . SER A 1 296 ? -18.158 11.602 0.067 1.00 81.50 296 SER A O 1
ATOM 2420 N N . VAL A 1 297 ? -16.284 10.374 0.087 1.00 78.75 297 VAL A N 1
ATOM 2421 C CA . VAL A 1 297 ? -16.854 9.255 0.851 1.00 78.75 297 VAL A CA 1
ATOM 2422 C C . VAL A 1 297 ? -16.262 9.286 2.259 1.00 78.75 297 VAL A C 1
ATOM 2424 O O . VAL A 1 297 ? -15.046 9.195 2.429 1.00 78.75 297 VAL A O 1
ATOM 2427 N N . LYS A 1 298 ? -17.124 9.450 3.272 1.00 67.50 298 LYS A N 1
ATOM 2428 C CA . LYS A 1 298 ? -16.706 9.693 4.664 1.00 67.50 298 LYS A CA 1
ATOM 2429 C C . LYS A 1 298 ? -16.056 8.476 5.335 1.00 67.50 298 LYS A C 1
ATOM 2431 O O . LYS A 1 298 ? -15.058 8.639 6.023 1.00 67.50 298 LYS A O 1
ATOM 2436 N N . TYR A 1 299 ? -16.611 7.282 5.124 1.00 65.19 299 TYR A N 1
ATOM 2437 C CA . TYR A 1 299 ? -16.185 6.031 5.766 1.00 65.19 299 TYR A CA 1
ATOM 2438 C C . TYR A 1 299 ? -15.820 4.969 4.730 1.00 65.19 299 TYR A C 1
ATOM 2440 O O . TYR A 1 299 ? -16.415 4.917 3.654 1.00 65.19 299 TYR A O 1
ATOM 2448 N N . GLY A 1 300 ? -14.864 4.098 5.060 1.00 50.97 300 GLY A N 1
ATOM 2449 C CA . GLY A 1 300 ? -14.279 3.165 4.093 1.00 50.97 300 GLY A CA 1
ATOM 2450 C C . GLY A 1 300 ? -13.170 3.780 3.232 1.00 50.97 300 GLY A C 1
ATOM 2451 O O . GLY A 1 300 ? -12.823 3.206 2.199 1.00 50.97 300 GLY A O 1
ATOM 2452 N N . LYS A 1 301 ? -12.591 4.915 3.659 1.00 56.78 301 LYS A N 1
ATOM 2453 C CA . LYS A 1 301 ? -11.272 5.347 3.184 1.00 56.78 301 LYS A CA 1
ATOM 2454 C C . LYS A 1 301 ? -10.268 4.263 3.584 1.00 56.78 301 LYS A C 1
ATOM 2456 O O . LYS A 1 301 ? -10.104 3.949 4.756 1.00 56.78 301 LYS A O 1
ATOM 2461 N N . ASN A 1 302 ? -9.620 3.668 2.591 1.00 55.97 302 ASN A N 1
ATOM 2462 C CA . ASN A 1 302 ? -8.737 2.510 2.753 1.00 55.97 302 ASN A CA 1
ATOM 2463 C C . ASN A 1 302 ? -7.323 2.865 3.270 1.00 55.97 302 ASN A C 1
ATOM 2465 O O . ASN A 1 302 ? -6.418 2.042 3.206 1.00 55.97 302 ASN A O 1
ATOM 2469 N N . THR A 1 303 ? -7.123 4.090 3.744 1.00 50.06 303 THR A N 1
ATOM 2470 C CA . THR A 1 303 ? -5.882 4.607 4.333 1.00 50.06 303 THR A CA 1
ATOM 2471 C C . THR A 1 303 ? -6.262 5.503 5.493 1.00 50.06 303 THR A C 1
ATOM 2473 O O . THR A 1 303 ? -7.300 6.171 5.408 1.00 50.06 303 THR A O 1
ATOM 2476 N N . ALA A 1 304 ? -5.436 5.574 6.540 1.00 43.78 304 ALA A N 1
ATOM 2477 C CA . ALA A 1 304 ? -5.651 6.592 7.557 1.00 43.78 304 ALA A CA 1
ATOM 2478 C C . ALA A 1 304 ? -5.615 7.969 6.877 1.00 43.78 304 ALA A C 1
ATOM 2480 O O . ALA A 1 304 ? -4.775 8.238 6.015 1.00 43.78 304 ALA A O 1
ATOM 2481 N N . THR A 1 305 ? -6.579 8.826 7.197 1.00 37.78 305 THR A N 1
ATOM 2482 C CA . THR A 1 305 ? -6.611 10.174 6.642 1.00 37.78 305 THR A CA 1
ATOM 2483 C C . THR A 1 305 ? -5.453 10.986 7.206 1.00 37.78 305 THR A C 1
ATOM 2485 O O . THR A 1 305 ? -5.529 11.455 8.340 1.00 37.78 305 THR A O 1
ATOM 2488 N N . PHE A 1 306 ? -4.474 11.304 6.354 1.00 34.41 306 PHE A N 1
ATOM 2489 C CA . PHE A 1 306 ? -4.093 12.713 6.265 1.00 34.41 306 PHE A CA 1
ATOM 2490 C C . PHE A 1 306 ? -5.393 13.511 6.163 1.00 34.41 306 PHE A C 1
ATOM 2492 O O . PHE A 1 306 ? -6.287 13.126 5.396 1.00 34.41 306 PHE A O 1
ATOM 2499 N N . LYS A 1 307 ? -5.532 14.583 6.950 1.00 31.14 307 LYS A N 1
ATOM 2500 C CA . LYS A 1 307 ? -6.609 15.538 6.685 1.00 31.14 307 LYS A CA 1
ATOM 2501 C C . LYS A 1 307 ? -6.491 15.920 5.212 1.00 31.14 307 LYS A C 1
ATOM 2503 O O . LYS A 1 307 ? -5.398 16.253 4.765 1.00 31.14 307 LYS A O 1
ATOM 2508 N N . ASP A 1 308 ? -7.595 15.848 4.476 1.00 29.83 308 ASP A N 1
ATOM 2509 C CA . ASP A 1 308 ? -7.665 16.388 3.121 1.00 29.83 308 ASP A CA 1
ATOM 2510 C C . ASP A 1 308 ? -7.617 17.924 3.258 1.00 29.83 308 ASP A C 1
ATOM 2512 O O . ASP A 1 308 ? -8.641 18.598 3.249 1.00 29.83 308 ASP A O 1
ATOM 2516 N N . THR A 1 309 ? -6.419 18.473 3.490 1.00 30.08 309 THR A N 1
ATOM 2517 C CA . THR A 1 309 ? -6.167 19.881 3.848 1.00 30.08 309 THR A CA 1
ATOM 2518 C C . THR A 1 309 ? -6.471 20.866 2.722 1.00 30.08 309 THR A C 1
ATOM 2520 O O . THR A 1 309 ? -6.486 22.064 2.972 1.00 30.08 309 THR A O 1
ATOM 2523 N N . ASN A 1 310 ? -6.757 20.366 1.516 1.00 28.06 310 ASN A N 1
ATOM 2524 C CA . ASN A 1 310 ? -6.856 21.145 0.282 1.00 28.06 310 ASN A CA 1
ATOM 2525 C C . ASN A 1 310 ? -8.207 20.996 -0.454 1.00 28.06 310 ASN A C 1
ATOM 2527 O O . ASN A 1 310 ? -8.251 21.209 -1.662 1.00 28.06 310 ASN A O 1
ATOM 2531 N N . LEU A 1 311 ? -9.296 20.590 0.219 1.00 27.45 311 LEU A N 1
ATOM 2532 C CA . LEU A 1 311 ? -10.635 20.525 -0.412 1.00 27.45 311 LEU A CA 1
ATOM 2533 C C . LEU A 1 311 ? -11.796 21.146 0.389 1.00 27.45 311 LEU A C 1
ATOM 2535 O O . LEU A 1 311 ? -12.862 21.321 -0.189 1.00 27.45 311 LEU A O 1
ATOM 2539 N N . ASP A 1 312 ? -11.597 21.539 1.653 1.00 26.72 312 ASP A N 1
ATOM 2540 C CA . ASP A 1 312 ? -12.603 22.247 2.472 1.00 26.72 312 ASP A CA 1
ATOM 2541 C C . ASP A 1 312 ? -12.110 23.650 2.894 1.00 26.72 312 ASP A C 1
ATOM 2543 O O . ASP A 1 312 ? -12.044 23.976 4.084 1.00 26.72 312 ASP A O 1
ATOM 2547 N N . GLN A 1 313 ? -11.747 24.479 1.906 1.00 30.81 313 GLN A N 1
ATOM 2548 C CA . GLN A 1 313 ? -11.856 25.949 1.962 1.00 30.81 313 GLN A CA 1
ATOM 2549 C C . GLN A 1 313 ? -11.533 26.575 0.596 1.00 30.81 313 GLN A C 1
ATOM 2551 O O . GLN A 1 313 ? -10.380 26.594 0.185 1.00 30.81 313 GLN A O 1
ATOM 2556 N N . ASN A 1 314 ? -12.567 27.086 -0.073 1.00 25.97 314 ASN A N 1
ATOM 2557 C CA . ASN A 1 314 ? -12.497 28.125 -1.101 1.00 25.97 314 ASN A CA 1
ATOM 2558 C C . ASN A 1 314 ? -13.808 28.928 -1.012 1.00 25.97 314 ASN A C 1
ATOM 2560 O O . ASN A 1 314 ? -14.840 28.479 -1.516 1.00 25.97 314 ASN A O 1
ATOM 2564 N N . ASP A 1 315 ? -13.733 30.066 -0.319 1.00 28.31 315 ASP A N 1
ATOM 2565 C CA . ASP A 1 315 ? -14.359 31.332 -0.740 1.00 28.31 315 ASP A CA 1
ATOM 2566 C C . ASP A 1 315 ? -13.321 32.095 -1.599 1.00 28.31 315 ASP A C 1
ATOM 2568 O O . ASP A 1 315 ? -12.112 31.961 -1.286 1.00 28.31 315 ASP A O 1
#

InterPro domains:
  IPR000169 Cysteine peptidase, cysteine active site [PS00139] (59-70)
  IPR004134 Peptidase C1B, bleomycin hydrolase [PF03051] (51-304)
  IPR004134 Peptidase C1B, bleomycin hydrolase [PTHR10363] (52-304)
  IPR038765 Papain-like cysteine peptidase superfamily [SSF54001] (54-307)